Protein AF-A0A5E4A9X9-F1 (afdb_monomer)

Organism: Marmota monax (NCBI:txid9995)

Mean predicted aligned error: 13.68 Å

pLDDT: mean 72.73, std 24.17, range [26.41, 98.56]

Secondary structure (DSSP, 8-state):
-HHHHHHHHHHHHHHHHHTTT-BHHHHHHHH-SPPHHHHHHHHHHHHHHHHHHHHTT------SGGGEEEPTTS-EEE--TTTGGGGGGGGS----TTSHHHHHHHHHHHHTTS-GGG--HHHHTT----THHHHHHHHHHHHHHHHSS-S---SSHHHHHHHHHHPPPP---GGGPPPHHHHHHHHHHT-SSTTTSTTTT-HHHHHTSGGGTT--TTTTTTS--S-----SSTT--TTTS-S-SSSS-S-----------

Nearest PDB structures (foldseek):
  5loh-assembly2_B  TM=9.487E-01  e=2.626E-15  Homo sapiens
  5loh-assembly1_A  TM=9.344E-01  e=1.739E-15  Homo sapiens
  8fp1-assembly1_A  TM=8.405E-01  e=2.369E-15  Homo sapiens
  6bxi-asse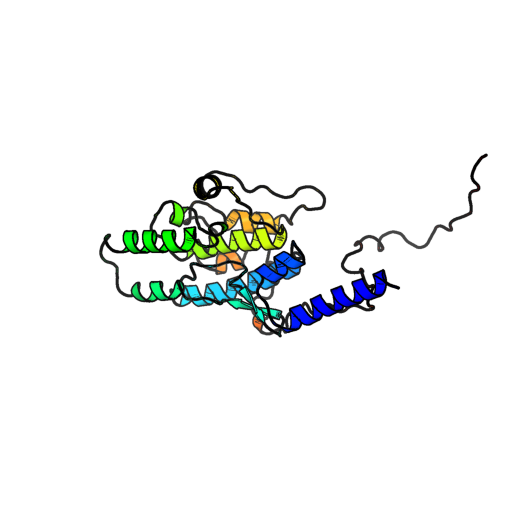mbly2_B  TM=7.592E-01  e=2.538E-14  Homo sapiens
  4b9d-assembly1_A  TM=8.877E-01  e=3.174E-10  Homo sapiens

Radius of gyration: 22.46 Å; Cα contacts (8 Å, |Δi|>4): 273; chains: 1; bounding box: 60×62×66 Å

InterPro domains:
  IPR000719 Protein kinase domain [PF00069] (13-212)
  IPR000719 Protein kinase domain [PS50011] (1-212)
  IPR000719 Protein kinase domain [SM00220] (3-212)
  IPR000961 AGC-kinase, C-terminal [PS51285] (213-261)
  IPR008271 Serine/threonine-protein kinase, active site [PS00108] (58-70)
  IPR011009 Protein kinase-like domain superfamily [SSF56112] (20-248)
  IPR050236 Serine/threonine-protein kinases, AGC [PTHR24356] (20-242)

Structure (mmCIF, N/CA/C/O backbone):
data_AF-A0A5E4A9X9-F1
#
_entry.id   AF-A0A5E4A9X9-F1
#
loop_
_atom_site.group_PDB
_atom_site.id
_atom_site.type_symbol
_atom_site.label_atom_id
_atom_site.label_alt_id
_atom_site.label_comp_id
_atom_site.label_asym_id
_atom_site.label_entity_id
_atom_site.label_seq_id
_atom_site.pdbx_PDB_ins_code
_atom_site.Cartn_x
_atom_site.Cartn_y
_atom_site.Cartn_z
_atom_site.occupancy
_atom_site.B_iso_or_equiv
_atom_site.auth_seq_id
_atom_site.auth_comp_id
_atom_site.auth_asym_id
_atom_site.auth_atom_id
_atom_site.pdbx_PDB_model_num
ATOM 1 N N . MET A 1 1 ? 39.346 10.827 -10.112 1.00 39.44 1 MET A N 1
ATOM 2 C CA . MET A 1 1 ? 40.133 9.767 -9.446 1.00 39.44 1 MET A CA 1
ATOM 3 C C . MET A 1 1 ? 39.700 9.508 -8.005 1.00 39.44 1 MET A C 1
ATOM 5 O O . MET A 1 1 ? 39.444 8.353 -7.722 1.00 39.44 1 MET A O 1
ATOM 9 N N . GLU A 1 2 ? 39.572 10.497 -7.107 1.00 39.72 2 GLU A N 1
ATOM 10 C CA . GLU A 1 2 ? 38.917 10.255 -5.796 1.00 39.72 2 GLU A CA 1
ATOM 11 C C . GLU A 1 2 ? 37.385 10.133 -5.932 1.00 39.72 2 GLU A C 1
ATOM 13 O O . GLU A 1 2 ? 36.829 9.154 -5.449 1.00 39.72 2 GLU A O 1
ATOM 18 N N . GLU A 1 3 ? 36.725 11.004 -6.709 1.00 39.12 3 GLU A N 1
ATOM 19 C CA . GLU A 1 3 ? 35.269 10.917 -6.975 1.00 39.12 3 GLU A CA 1
ATOM 20 C C . GLU A 1 3 ? 34.838 9.635 -7.715 1.00 39.12 3 GLU A C 1
ATOM 22 O O . GLU A 1 3 ? 33.823 9.042 -7.372 1.00 39.12 3 GLU A O 1
ATOM 27 N N . GLU A 1 4 ? 35.617 9.156 -8.692 1.00 33.38 4 GLU A N 1
ATOM 28 C CA . GLU A 1 4 ? 35.314 7.917 -9.445 1.00 33.38 4 GLU A CA 1
ATOM 29 C C . GLU A 1 4 ? 35.436 6.653 -8.579 1.00 33.38 4 GLU A C 1
ATOM 31 O O . GLU A 1 4 ? 34.678 5.701 -8.750 1.00 33.38 4 GLU A O 1
ATOM 36 N N . VAL A 1 5 ? 36.368 6.637 -7.618 1.00 41.62 5 VAL A N 1
ATOM 37 C CA . VAL A 1 5 ? 36.537 5.511 -6.685 1.00 41.62 5 VAL A CA 1
ATOM 38 C C . VAL A 1 5 ? 35.447 5.534 -5.608 1.00 41.62 5 VAL A C 1
ATOM 40 O O . VAL A 1 5 ? 34.983 4.477 -5.182 1.00 41.62 5 VAL A O 1
ATOM 43 N N . GLU A 1 6 ? 34.989 6.720 -5.202 1.00 38.88 6 GLU A N 1
ATOM 44 C CA . GLU A 1 6 ? 33.879 6.895 -4.259 1.00 38.88 6 GLU A CA 1
ATOM 45 C C . GLU A 1 6 ? 32.524 6.514 -4.894 1.00 38.88 6 GLU A C 1
ATOM 47 O O . GLU A 1 6 ? 31.723 5.818 -4.264 1.00 38.88 6 GLU A O 1
ATOM 52 N N . GLN A 1 7 ? 32.324 6.825 -6.183 1.00 36.50 7 GLN A N 1
ATOM 53 C CA . GLN A 1 7 ? 31.162 6.384 -6.968 1.00 36.50 7 GLN A CA 1
ATOM 54 C C . GLN A 1 7 ? 31.171 4.865 -7.228 1.00 36.50 7 GLN A C 1
ATOM 56 O O . GLN A 1 7 ? 30.148 4.209 -7.027 1.00 36.50 7 GLN A O 1
ATOM 61 N N . GLN A 1 8 ? 32.319 4.251 -7.549 1.00 32.81 8 GLN A N 1
ATOM 62 C CA . GLN A 1 8 ? 32.425 2.784 -7.684 1.00 32.81 8 GLN A CA 1
ATOM 63 C C . GLN A 1 8 ? 32.187 2.030 -6.363 1.00 32.81 8 GLN A C 1
ATOM 65 O O . GLN A 1 8 ? 31.650 0.917 -6.368 1.00 32.81 8 GLN A O 1
ATOM 70 N N . LEU A 1 9 ? 32.521 2.629 -5.215 1.00 38.16 9 LEU A N 1
ATOM 71 C CA . LEU A 1 9 ? 32.199 2.072 -3.897 1.00 38.16 9 LEU A CA 1
ATOM 72 C C . LEU A 1 9 ? 30.701 2.196 -3.557 1.00 38.16 9 LEU A C 1
ATOM 74 O O . LEU A 1 9 ? 30.152 1.281 -2.940 1.00 38.16 9 LEU A O 1
ATOM 78 N N . GLN A 1 10 ? 30.019 3.260 -3.998 1.00 40.78 10 GLN A N 1
ATOM 79 C CA . GLN A 1 10 ? 28.564 3.419 -3.847 1.00 40.78 10 GLN A CA 1
ATOM 80 C C . GLN A 1 10 ? 27.770 2.414 -4.699 1.00 40.78 10 GLN A C 1
ATOM 82 O O . GLN A 1 10 ? 26.855 1.767 -4.184 1.00 40.78 10 GLN A O 1
ATOM 87 N N . TRP A 1 11 ? 28.170 2.198 -5.956 1.00 38.56 11 TRP A N 1
ATOM 88 C CA . TRP A 1 11 ? 27.532 1.233 -6.863 1.00 38.56 11 TRP A CA 1
ATOM 89 C C . TRP A 1 11 ? 27.792 -0.230 -6.471 1.00 38.56 11 TRP A C 1
ATOM 91 O O . TRP A 1 11 ? 26.869 -1.049 -6.454 1.00 38.56 11 TRP A O 1
ATOM 101 N N . GLY A 1 12 ? 29.018 -0.561 -6.053 1.00 33.72 12 GLY A N 1
ATOM 102 C CA . GLY A 1 12 ? 29.345 -1.884 -5.511 1.00 33.72 12 GLY A CA 1
ATOM 103 C C . GLY A 1 12 ? 28.623 -2.188 -4.193 1.00 33.72 12 GLY A C 1
ATOM 104 O O . GLY A 1 12 ? 28.248 -3.336 -3.947 1.00 33.72 12 GLY A O 1
ATOM 105 N N . SER A 1 13 ? 28.370 -1.166 -3.368 1.00 45.56 13 SER A N 1
ATOM 106 C CA . SER A 1 13 ? 27.606 -1.298 -2.124 1.00 45.56 13 SER A CA 1
ATOM 107 C C . SER A 1 13 ? 26.124 -1.558 -2.389 1.00 45.56 13 SER A C 1
ATOM 109 O O . SER A 1 13 ? 25.573 -2.464 -1.772 1.00 45.56 13 SER A O 1
ATOM 111 N N . LEU A 1 14 ? 25.498 -0.858 -3.346 1.00 41.62 14 LEU A N 1
ATOM 112 C CA . LEU A 1 14 ? 24.074 -1.006 -3.681 1.00 41.62 14 LEU A CA 1
ATOM 113 C C . LEU A 1 14 ? 23.757 -2.388 -4.290 1.00 41.62 14 LEU A C 1
ATOM 115 O O . LEU A 1 14 ? 22.808 -3.057 -3.879 1.00 41.62 14 LEU A O 1
ATOM 119 N N . VAL A 1 15 ? 24.609 -2.880 -5.197 1.00 41.72 15 VAL A N 1
ATOM 120 C CA . VAL A 1 15 ? 24.468 -4.208 -5.831 1.00 41.72 15 VAL A CA 1
ATOM 121 C C . VAL A 1 15 ? 24.806 -5.354 -4.855 1.00 41.72 15 VAL A C 1
ATOM 123 O O . VAL A 1 15 ? 24.166 -6.413 -4.873 1.00 41.72 15 VAL A O 1
ATOM 126 N N . ALA A 1 16 ? 25.752 -5.144 -3.931 1.00 39.41 16 ALA A N 1
ATOM 127 C CA . ALA A 1 16 ? 26.012 -6.071 -2.825 1.00 39.41 16 ALA A CA 1
ATOM 128 C C . ALA A 1 16 ? 24.908 -6.046 -1.745 1.00 39.41 16 ALA A C 1
ATOM 130 O O . ALA A 1 16 ? 24.676 -7.071 -1.096 1.00 39.41 16 ALA A O 1
ATOM 131 N N . TRP A 1 17 ? 24.202 -4.920 -1.580 1.00 44.53 17 TRP A N 1
ATOM 132 C CA . TRP A 1 17 ? 23.046 -4.762 -0.688 1.00 44.53 17 TRP A CA 1
ATOM 133 C C . TRP A 1 17 ? 21.832 -5.550 -1.183 1.00 44.53 17 TRP A C 1
ATOM 135 O O . TRP A 1 17 ? 21.239 -6.323 -0.429 1.00 44.53 17 TRP A O 1
ATOM 145 N N . ILE A 1 18 ? 21.527 -5.443 -2.479 1.00 46.50 18 ILE A N 1
ATOM 146 C CA . ILE A 1 18 ? 20.455 -6.207 -3.137 1.00 46.50 18 ILE A CA 1
ATOM 147 C C . ILE A 1 18 ? 20.713 -7.722 -3.022 1.00 46.50 18 ILE A C 1
ATOM 149 O O . ILE A 1 18 ? 19.789 -8.509 -2.822 1.00 46.50 18 ILE A O 1
ATOM 153 N N . SER A 1 19 ? 21.982 -8.145 -3.024 1.00 37.59 19 SER A N 1
ATOM 154 C CA . SER A 1 19 ? 22.368 -9.560 -2.905 1.00 37.59 19 SER A CA 1
ATOM 155 C C . SER A 1 19 ? 22.166 -10.180 -1.509 1.00 37.59 19 SER A C 1
ATOM 157 O O . SER A 1 19 ? 22.380 -11.384 -1.349 1.00 37.59 19 SER A O 1
ATOM 159 N N . ARG A 1 20 ? 21.744 -9.411 -0.490 1.00 49.19 20 ARG A N 1
ATOM 160 C CA . ARG A 1 20 ? 21.449 -9.914 0.870 1.00 49.19 20 ARG A CA 1
ATOM 161 C C . ARG A 1 20 ? 19.986 -9.769 1.307 1.00 49.19 20 ARG A C 1
ATOM 163 O O . ARG A 1 20 ? 19.701 -9.978 2.480 1.00 49.19 20 ARG A O 1
ATOM 170 N N . GLY A 1 21 ? 19.072 -9.488 0.376 1.00 55.53 21 GLY A N 1
ATOM 171 C CA . GLY A 1 21 ? 17.629 -9.652 0.573 1.00 55.53 21 GLY A CA 1
ATOM 172 C C . GLY A 1 21 ? 17.010 -8.860 1.731 1.00 55.53 21 GLY A C 1
ATOM 173 O O . GLY A 1 21 ? 16.226 -9.412 2.502 1.00 55.53 21 GLY A O 1
ATOM 174 N N . GLY A 1 22 ? 17.420 -7.598 1.888 1.00 76.12 22 GLY A N 1
ATOM 175 C CA . GLY A 1 22 ? 16.879 -6.691 2.905 1.00 76.12 22 GLY A CA 1
ATOM 176 C C . GLY A 1 22 ? 15.367 -6.452 2.786 1.00 76.12 22 GLY A C 1
ATOM 177 O O . GLY A 1 22 ? 14.697 -6.952 1.881 1.00 76.12 22 GLY A O 1
ATOM 178 N N . ASP A 1 23 ? 14.820 -5.688 3.723 1.00 84.25 23 ASP A N 1
ATOM 179 C CA . ASP A 1 23 ? 13.423 -5.247 3.707 1.00 84.25 23 ASP A CA 1
ATOM 180 C C . ASP A 1 23 ? 13.196 -4.028 2.795 1.00 84.25 23 ASP A C 1
ATOM 182 O O . ASP A 1 23 ? 14.119 -3.278 2.457 1.00 84.25 23 ASP A O 1
ATOM 186 N N . CYS A 1 24 ? 11.939 -3.822 2.398 1.00 88.69 24 CYS A N 1
ATOM 187 C CA . CYS A 1 24 ? 11.549 -2.673 1.586 1.00 88.69 24 CYS A CA 1
ATOM 188 C C . CYS A 1 24 ? 11.764 -1.344 2.325 1.00 88.69 24 CYS A C 1
ATOM 190 O O . CYS A 1 24 ? 12.055 -0.349 1.667 1.00 88.69 24 CYS A O 1
ATOM 192 N N . ALA A 1 25 ? 11.692 -1.305 3.663 1.00 87.75 25 ALA A N 1
ATOM 193 C CA . ALA A 1 25 ? 11.957 -0.075 4.419 1.00 87.75 25 ALA A CA 1
ATOM 194 C C . ALA A 1 25 ? 13.391 0.409 4.205 1.00 87.75 25 ALA A C 1
ATOM 196 O O . ALA A 1 25 ? 13.643 1.602 4.039 1.00 87.75 25 ALA A O 1
ATOM 197 N N . THR A 1 26 ? 14.352 -0.510 4.185 1.00 84.69 26 THR A N 1
ATOM 198 C CA . TH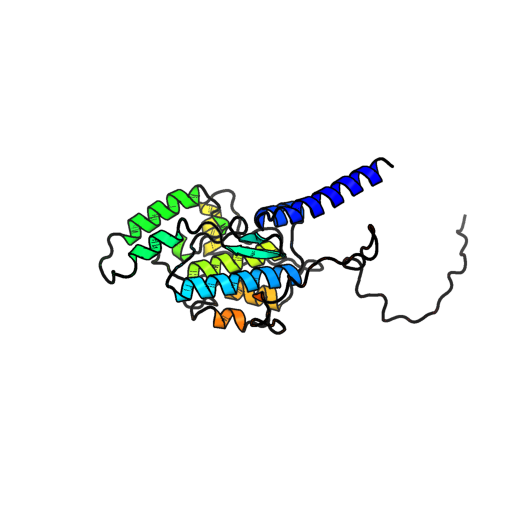R A 1 26 ? 15.744 -0.142 3.973 1.00 84.69 26 THR A CA 1
ATOM 199 C C . THR A 1 26 ? 16.033 0.181 2.515 1.00 84.69 26 THR A C 1
ATOM 201 O O . THR A 1 26 ? 16.863 1.046 2.243 1.00 84.69 26 THR A O 1
ATOM 204 N N . LEU A 1 27 ? 15.318 -0.442 1.572 1.00 84.25 27 LEU A N 1
ATOM 205 C CA . LEU A 1 27 ? 15.348 -0.011 0.177 1.00 84.25 27 LEU A CA 1
ATOM 206 C C . LEU A 1 27 ? 14.903 1.457 0.063 1.00 84.25 27 LEU A C 1
ATOM 208 O O . LEU A 1 27 ? 15.683 2.277 -0.415 1.00 84.25 27 LEU A O 1
ATOM 212 N N . LEU A 1 28 ? 13.725 1.806 0.591 1.00 83.94 28 LEU A N 1
ATOM 213 C CA . LEU A 1 28 ? 13.195 3.177 0.577 1.00 83.94 28 LEU A CA 1
ATOM 214 C C . LEU A 1 28 ? 14.143 4.182 1.238 1.00 83.94 28 LEU A C 1
ATOM 216 O O . LEU A 1 28 ? 14.406 5.241 0.682 1.00 83.94 28 LEU A O 1
ATOM 220 N N . LYS A 1 29 ? 14.735 3.842 2.390 1.00 83.50 29 LYS A N 1
ATOM 221 C CA . LYS A 1 29 ? 15.707 4.720 3.071 1.00 83.50 29 LYS A CA 1
ATOM 222 C C . LYS A 1 29 ? 16.935 5.042 2.217 1.00 83.50 29 LYS A C 1
ATOM 224 O O . LYS A 1 29 ? 17.527 6.102 2.396 1.00 83.50 29 LYS A O 1
ATOM 229 N N . ASN A 1 30 ? 17.340 4.127 1.338 1.00 77.12 30 ASN A N 1
ATOM 230 C CA . ASN A 1 30 ? 18.547 4.280 0.531 1.00 77.12 30 ASN A CA 1
ATOM 231 C C . ASN A 1 30 ? 18.296 5.000 -0.798 1.00 77.12 30 ASN A C 1
ATOM 233 O O . ASN A 1 30 ? 19.165 5.753 -1.230 1.00 77.12 30 ASN A O 1
ATOM 237 N N . ILE A 1 31 ? 17.158 4.752 -1.456 1.00 80.19 31 ILE A N 1
ATOM 238 C CA . ILE A 1 31 ? 16.878 5.299 -2.798 1.00 80.19 31 ILE A CA 1
ATOM 239 C C . ILE A 1 31 ? 15.745 6.333 -2.830 1.00 80.19 31 ILE A C 1
ATOM 241 O O . ILE A 1 31 ? 15.574 7.002 -3.843 1.00 80.19 31 ILE A O 1
ATOM 245 N N . GLY A 1 32 ? 15.001 6.499 -1.737 1.00 86.19 32 GLY A N 1
ATOM 246 C CA . GLY A 1 32 ? 13.799 7.327 -1.689 1.00 86.19 32 GLY A CA 1
ATOM 247 C C . GLY A 1 32 ? 12.609 6.623 -2.340 1.00 86.19 32 GLY A C 1
ATOM 248 O O . GLY A 1 32 ? 12.355 5.447 -2.077 1.00 86.19 32 GLY A O 1
ATOM 249 N N . ALA A 1 33 ? 11.879 7.351 -3.184 1.00 87.88 33 ALA A N 1
ATOM 250 C CA . ALA A 1 33 ? 10.747 6.818 -3.932 1.00 87.88 33 ALA A CA 1
ATOM 251 C C . ALA A 1 33 ? 11.177 5.728 -4.931 1.00 87.88 33 ALA A C 1
ATOM 253 O O . ALA A 1 33 ? 12.203 5.823 -5.607 1.00 87.88 33 ALA A O 1
ATOM 254 N N . LEU A 1 34 ? 10.360 4.686 -5.043 1.00 87.44 34 LEU A N 1
ATOM 255 C CA . LEU A 1 34 ? 10.518 3.609 -6.008 1.00 87.44 34 LEU A CA 1
ATOM 256 C C . LEU A 1 34 ? 9.943 4.018 -7.372 1.00 87.44 34 LEU A C 1
ATOM 258 O O . LEU A 1 34 ? 8.888 4.654 -7.441 1.00 87.44 34 LEU A O 1
ATOM 262 N N . PRO A 1 35 ? 10.547 3.549 -8.476 1.00 89.62 35 PRO A N 1
ATOM 263 C CA . PRO A 1 35 ? 9.920 3.626 -9.787 1.00 89.62 35 PRO A CA 1
ATOM 264 C C . PRO A 1 35 ? 8.544 2.950 -9.789 1.00 89.62 35 PRO A C 1
ATOM 266 O O . PRO A 1 35 ? 8.372 1.875 -9.206 1.00 89.62 35 PRO A O 1
ATOM 269 N N . VAL A 1 36 ? 7.582 3.536 -10.508 1.00 90.56 36 VAL A N 1
ATOM 270 C CA . VAL A 1 36 ? 6.180 3.076 -10.544 1.00 90.56 36 VAL A CA 1
ATOM 271 C C . VAL A 1 36 ? 6.061 1.590 -10.882 1.00 90.56 36 VAL A C 1
ATOM 273 O O . VAL A 1 36 ? 5.281 0.884 -10.250 1.00 90.56 36 VAL A O 1
ATOM 276 N N . GLU A 1 37 ? 6.842 1.096 -11.846 1.00 88.38 37 GLU A N 1
ATOM 277 C CA . GLU A 1 37 ? 6.816 -0.319 -12.234 1.00 88.38 37 GLU A CA 1
ATOM 278 C C . GLU A 1 37 ? 7.277 -1.233 -11.092 1.00 88.38 37 GLU A C 1
ATOM 280 O O . GLU A 1 37 ? 6.625 -2.224 -10.773 1.00 88.38 37 GLU A O 1
ATOM 285 N N . MET A 1 38 ? 8.363 -0.864 -10.409 1.00 87.06 38 MET A N 1
ATOM 286 C CA . MET A 1 38 ? 8.870 -1.621 -9.264 1.00 87.06 38 MET A CA 1
ATOM 287 C C . MET A 1 38 ? 7.853 -1.624 -8.118 1.00 87.06 38 MET A C 1
ATOM 289 O O . MET A 1 38 ? 7.542 -2.684 -7.572 1.00 87.06 38 MET A O 1
ATOM 293 N N . ALA A 1 39 ? 7.290 -0.454 -7.797 1.00 94.56 39 ALA A N 1
ATOM 294 C CA . ALA A 1 39 ? 6.238 -0.323 -6.796 1.00 94.56 39 ALA A CA 1
ATOM 295 C C . ALA A 1 39 ? 5.014 -1.177 -7.158 1.00 94.56 39 ALA A C 1
ATOM 297 O O . ALA A 1 39 ? 4.493 -1.887 -6.298 1.00 94.56 39 ALA A O 1
ATOM 298 N N . ARG A 1 40 ? 4.591 -1.178 -8.431 1.00 95.38 40 ARG A N 1
ATOM 299 C CA . ARG A 1 40 ? 3.477 -1.996 -8.929 1.00 95.38 40 ARG A CA 1
ATOM 300 C C . ARG A 1 40 ? 3.732 -3.483 -8.718 1.00 95.38 40 ARG A C 1
ATOM 302 O O . ARG A 1 40 ? 2.846 -4.168 -8.209 1.00 95.38 40 ARG A O 1
ATOM 309 N N . MET A 1 41 ? 4.921 -3.972 -9.063 1.00 92.06 41 MET A N 1
ATOM 310 C CA . MET A 1 41 ? 5.276 -5.387 -8.932 1.00 92.06 41 MET A CA 1
ATOM 311 C C . MET A 1 41 ? 5.343 -5.828 -7.468 1.00 92.06 41 MET A C 1
ATOM 313 O O . MET A 1 41 ? 4.688 -6.800 -7.090 1.00 92.06 41 MET A O 1
ATOM 317 N N . TYR A 1 42 ? 6.052 -5.083 -6.614 1.00 94.06 42 TYR A N 1
ATOM 318 C CA . TYR A 1 42 ? 6.137 -5.394 -5.182 1.00 94.06 42 TYR A CA 1
ATOM 319 C C . TYR A 1 42 ? 4.774 -5.329 -4.498 1.00 94.06 42 TYR A C 1
ATOM 321 O O . TYR A 1 42 ? 4.417 -6.210 -3.708 1.00 94.06 42 TYR A O 1
ATOM 329 N N . PHE A 1 43 ? 3.972 -4.320 -4.836 1.00 97.25 43 PHE A N 1
ATOM 330 C CA . PHE A 1 43 ? 2.620 -4.203 -4.321 1.00 97.25 43 PHE A CA 1
ATOM 331 C C . PHE A 1 43 ? 1.747 -5.376 -4.779 1.00 97.25 43 PHE A C 1
ATOM 333 O O . PHE A 1 43 ? 1.057 -5.978 -3.958 1.00 97.25 43 PHE A O 1
ATOM 340 N N . ALA A 1 44 ? 1.800 -5.758 -6.056 1.00 96.94 44 ALA A N 1
ATOM 341 C CA . ALA A 1 44 ? 1.018 -6.869 -6.588 1.00 96.94 44 ALA A CA 1
ATOM 342 C C . ALA A 1 44 ? 1.389 -8.220 -5.954 1.00 96.94 44 ALA A C 1
ATOM 344 O O . ALA A 1 44 ? 0.509 -9.004 -5.594 1.00 96.94 44 ALA A O 1
ATOM 345 N N . GLU A 1 45 ? 2.676 -8.494 -5.744 1.00 94.88 45 GLU A N 1
ATOM 346 C CA . GLU A 1 45 ? 3.102 -9.697 -5.022 1.00 94.88 45 GLU A CA 1
ATOM 347 C C . GLU A 1 45 ? 2.584 -9.701 -3.578 1.00 94.88 45 GLU A C 1
ATOM 349 O O . GLU A 1 45 ? 2.110 -10.727 -3.079 1.00 94.88 45 GLU A O 1
ATOM 354 N N . THR A 1 46 ? 2.580 -8.533 -2.934 1.00 95.88 46 THR A N 1
ATOM 355 C CA . THR A 1 46 ? 2.017 -8.362 -1.591 1.00 95.88 46 THR A CA 1
ATOM 356 C C . THR A 1 46 ? 0.497 -8.579 -1.580 1.00 95.88 46 THR A C 1
ATOM 358 O O . THR A 1 46 ? -0.017 -9.244 -0.680 1.00 95.88 46 THR A O 1
ATOM 361 N N . VAL A 1 47 ? -0.231 -8.127 -2.611 1.00 97.19 47 VAL A N 1
ATOM 362 C CA . VAL A 1 47 ? -1.669 -8.411 -2.796 1.00 97.19 47 VAL A CA 1
ATOM 363 C C . VAL A 1 47 ? -1.927 -9.918 -2.869 1.00 97.19 47 VAL A C 1
ATOM 365 O O . VAL A 1 47 ? -2.852 -10.399 -2.215 1.00 97.19 47 VAL A O 1
ATOM 368 N N . LEU A 1 48 ? -1.112 -10.683 -3.607 1.00 94.94 48 LEU A N 1
ATOM 369 C CA . LEU A 1 48 ? -1.245 -12.146 -3.671 1.00 94.94 48 LEU A CA 1
ATOM 370 C C . LEU A 1 48 ? -0.972 -12.813 -2.317 1.00 94.94 48 LEU A C 1
ATOM 372 O O . LEU A 1 48 ? -1.681 -13.745 -1.924 1.00 94.94 48 LEU A O 1
ATOM 376 N N . ALA A 1 49 ? 0.040 -12.339 -1.590 1.00 92.25 49 ALA A N 1
ATOM 377 C CA . ALA A 1 49 ? 0.345 -12.844 -0.257 1.00 92.25 49 ALA A CA 1
ATOM 378 C C . ALA A 1 49 ? -0.810 -12.574 0.725 1.00 92.25 49 ALA A C 1
ATOM 380 O O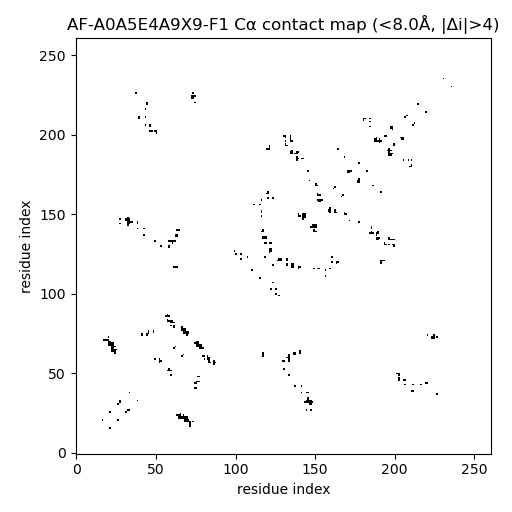 . ALA A 1 49 ? -1.199 -13.468 1.481 1.00 92.25 49 ALA A O 1
ATOM 381 N N . LEU A 1 50 ? -1.416 -11.384 0.675 1.00 93.69 50 LEU A N 1
ATOM 382 C CA . LEU A 1 50 ? -2.578 -11.042 1.497 1.00 93.69 50 LEU A CA 1
ATOM 383 C C . LEU A 1 50 ? -3.833 -11.810 1.107 1.00 93.69 50 LEU A C 1
ATOM 385 O O . LEU A 1 50 ? -4.526 -12.313 1.989 1.00 93.69 50 LEU A O 1
ATOM 389 N N . GLU A 1 51 ? -4.098 -11.970 -0.191 1.00 94.19 51 GLU A N 1
ATOM 390 C CA . GLU A 1 51 ? -5.184 -12.814 -0.696 1.00 94.19 51 GLU A CA 1
ATOM 391 C C . GLU A 1 51 ? -5.086 -14.223 -0.102 1.00 94.19 51 GLU A C 1
ATOM 393 O O . GLU A 1 51 ? -6.071 -14.756 0.418 1.00 94.19 51 GLU A O 1
ATOM 398 N N . TYR A 1 52 ? -3.882 -14.804 -0.108 1.00 90.44 52 TYR A N 1
ATOM 399 C CA . TYR A 1 52 ? -3.630 -16.099 0.508 1.00 90.44 52 TYR A CA 1
ATOM 400 C C . TYR A 1 52 ? -3.969 -16.086 2.004 1.00 90.44 52 TYR A C 1
ATOM 402 O O . TYR A 1 52 ? -4.794 -16.887 2.438 1.00 90.44 52 TYR A O 1
ATOM 410 N N . LEU A 1 53 ? -3.405 -15.167 2.795 1.00 88.00 53 LEU A N 1
ATOM 411 C CA . LEU A 1 53 ? -3.662 -15.098 4.242 1.00 88.00 53 LEU A CA 1
ATOM 412 C C . LEU A 1 53 ? -5.151 -14.925 4.562 1.00 88.00 53 LEU A C 1
ATOM 414 O O . LEU A 1 53 ? -5.714 -15.665 5.377 1.00 88.00 53 LEU A O 1
ATOM 418 N N . HIS A 1 54 ? -5.810 -13.993 3.878 1.00 88.88 54 HIS A N 1
ATOM 419 C CA . HIS A 1 54 ? -7.215 -13.672 4.095 1.00 88.88 54 HIS A CA 1
ATOM 420 C C . HIS A 1 54 ? -8.125 -14.853 3.748 1.00 88.88 54 HIS A C 1
ATOM 422 O O . HIS A 1 54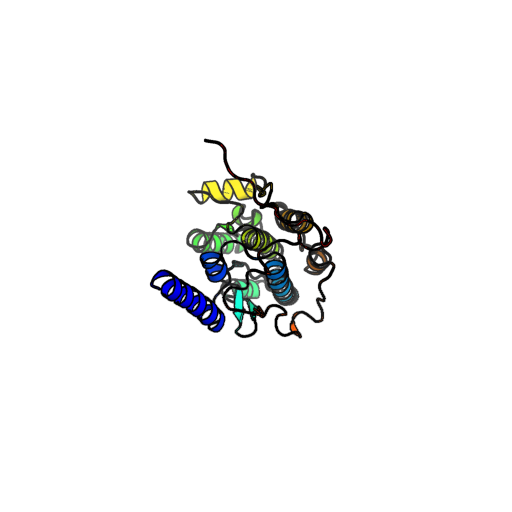 ? -9.129 -15.062 4.437 1.00 88.88 54 HIS A O 1
ATOM 428 N N . ASN A 1 55 ? -7.783 -15.660 2.740 1.00 87.19 55 ASN A N 1
ATOM 429 C CA . ASN A 1 55 ? -8.526 -16.876 2.393 1.00 87.19 55 ASN A CA 1
ATOM 430 C C . ASN A 1 55 ? -8.469 -17.948 3.494 1.00 87.19 55 ASN A C 1
ATOM 432 O O . ASN A 1 55 ? -9.427 -18.701 3.657 1.00 87.19 55 ASN A O 1
ATOM 436 N N . TYR A 1 56 ? -7.411 -17.965 4.310 1.00 85.94 56 TYR A N 1
ATOM 437 C CA . TYR A 1 56 ? -7.315 -18.803 5.514 1.00 85.94 56 TYR A CA 1
ATOM 438 C C . TYR A 1 56 ? -7.878 -18.130 6.778 1.00 85.94 56 TYR A C 1
ATOM 440 O O . TYR A 1 56 ? -7.746 -18.668 7.876 1.00 85.94 56 TYR A O 1
ATOM 448 N N . GLY A 1 57 ? -8.512 -16.960 6.647 1.00 80.31 57 GLY A N 1
ATOM 449 C CA . GLY A 1 57 ? -9.058 -16.204 7.779 1.00 80.31 57 GLY A CA 1
ATOM 450 C C . GLY A 1 57 ? -7.997 -15.504 8.631 1.00 80.31 57 GLY A C 1
ATOM 451 O O . GLY A 1 57 ? -8.301 -15.064 9.737 1.00 80.31 57 GLY A O 1
ATOM 452 N N . ILE A 1 58 ? -6.765 -15.392 8.131 1.00 82.38 58 ILE A N 1
ATOM 453 C CA . ILE A 1 58 ? -5.657 -14.728 8.816 1.00 82.38 58 ILE A CA 1
ATOM 454 C C . ILE A 1 58 ? -5.639 -13.257 8.393 1.00 82.38 58 ILE A C 1
ATOM 456 O O . ILE A 1 58 ? -5.726 -12.956 7.207 1.00 82.38 58 ILE A O 1
ATOM 460 N N . VAL A 1 59 ? -5.523 -12.350 9.363 1.00 85.75 59 VAL A N 1
ATOM 461 C CA . VAL A 1 59 ? -5.299 -10.909 9.147 1.00 85.75 59 VAL A CA 1
ATOM 462 C C . VAL A 1 59 ? -3.867 -10.609 9.579 1.00 85.75 59 VAL A C 1
A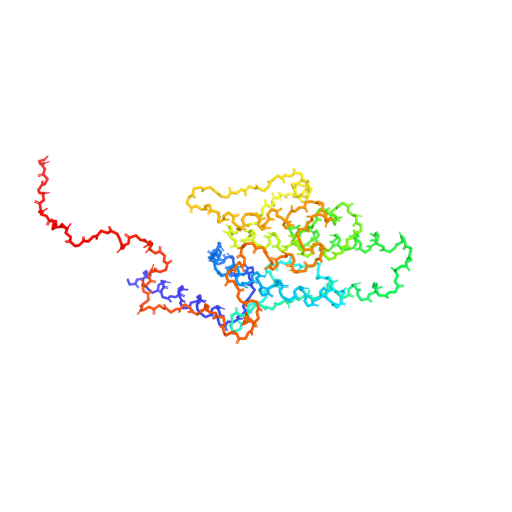TOM 464 O O . VAL A 1 59 ? -3.469 -11.065 10.654 1.00 85.75 59 VAL A O 1
ATOM 467 N N . HIS A 1 60 ? -3.095 -9.890 8.765 1.00 87.75 60 HIS A N 1
ATOM 468 C CA . HIS A 1 60 ? -1.681 -9.634 9.033 1.00 87.75 60 HIS A CA 1
ATOM 469 C C . HIS A 1 60 ? -1.499 -8.695 10.232 1.00 87.75 60 HIS A C 1
ATOM 471 O O . HIS A 1 60 ? -0.823 -9.070 11.193 1.00 87.75 60 HIS A O 1
ATOM 477 N N . ARG A 1 61 ? -2.185 -7.542 10.210 1.00 87.31 61 ARG A N 1
ATOM 478 C CA . ARG A 1 61 ? -2.264 -6.493 11.250 1.00 87.31 61 ARG A CA 1
ATOM 479 C C . ARG A 1 61 ? -1.017 -5.635 11.466 1.00 87.31 61 ARG A C 1
ATOM 481 O O . ARG A 1 61 ? -1.143 -4.602 12.104 1.00 87.31 61 ARG A O 1
ATOM 488 N N . ASP A 1 62 ? 0.144 -6.032 10.957 1.00 86.56 62 ASP A N 1
ATOM 489 C CA . ASP A 1 62 ? 1.383 -5.237 11.046 1.00 86.56 62 ASP A CA 1
ATOM 490 C C . ASP A 1 62 ? 2.048 -5.079 9.676 1.00 86.56 62 ASP A C 1
ATOM 492 O O . ASP A 1 62 ? 3.202 -5.442 9.477 1.00 86.56 62 ASP A O 1
ATOM 496 N N . LEU A 1 63 ? 1.282 -4.678 8.661 1.00 91.75 63 LEU A N 1
ATOM 497 C CA . LEU A 1 63 ? 1.873 -4.423 7.348 1.00 91.75 63 LEU A CA 1
ATOM 498 C C . LEU A 1 63 ? 2.606 -3.087 7.360 1.00 91.75 63 LEU A C 1
ATOM 500 O O . LEU A 1 63 ? 2.020 -2.057 7.673 1.00 91.75 63 LEU A O 1
ATOM 504 N N . LYS A 1 64 ? 3.878 -3.145 6.982 1.00 92.69 64 LYS A N 1
ATOM 505 C CA . LYS A 1 64 ? 4.788 -2.018 6.779 1.00 92.69 64 LYS A CA 1
ATOM 506 C C . LYS A 1 64 ? 5.967 -2.488 5.922 1.00 92.69 64 LYS A C 1
ATOM 508 O O . LYS A 1 64 ? 6.198 -3.703 5.866 1.00 92.69 64 LYS A O 1
ATOM 513 N N . PRO A 1 65 ? 6.737 -1.591 5.290 1.00 92.81 65 PRO A N 1
ATOM 514 C CA . PRO A 1 65 ? 7.858 -1.977 4.443 1.00 92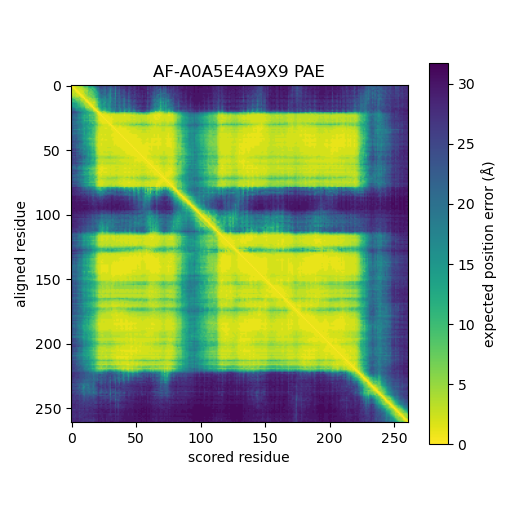.81 65 PRO A CA 1
ATOM 515 C C . PRO A 1 65 ? 8.928 -2.804 5.169 1.00 92.81 65 PRO A C 1
ATOM 517 O O . PRO A 1 65 ? 9.555 -3.647 4.531 1.00 92.81 65 PRO A O 1
ATOM 520 N N . ASP A 1 66 ? 9.102 -2.646 6.488 1.00 90.56 66 ASP A N 1
ATOM 521 C CA . ASP A 1 66 ? 10.023 -3.467 7.295 1.00 90.56 66 ASP A CA 1
ATOM 522 C C . ASP A 1 66 ? 9.634 -4.957 7.280 1.00 90.56 66 ASP A C 1
ATOM 524 O O . ASP A 1 66 ? 10.485 -5.840 7.379 1.00 90.56 66 ASP A O 1
ATOM 528 N N . ASN A 1 67 ? 8.337 -5.242 7.114 1.00 90.31 67 ASN A N 1
ATOM 529 C CA . ASN A 1 67 ? 7.786 -6.594 7.077 1.00 90.31 67 ASN A CA 1
ATOM 530 C C . ASN A 1 67 ? 7.642 -7.150 5.643 1.00 90.31 67 ASN A C 1
ATOM 532 O O . ASN A 1 67 ? 7.097 -8.243 5.454 1.00 90.31 67 ASN A O 1
ATOM 536 N N . LEU A 1 68 ? 8.161 -6.437 4.635 1.00 91.81 68 LEU A N 1
ATOM 537 C CA . LEU A 1 68 ? 8.222 -6.862 3.235 1.00 91.81 68 LEU A CA 1
ATOM 538 C C . LEU A 1 68 ? 9.670 -7.196 2.855 1.00 91.81 68 LEU A C 1
ATOM 540 O O . LEU A 1 68 ? 10.437 -6.328 2.440 1.00 91.81 68 LEU A O 1
ATOM 544 N N . LEU A 1 69 ? 10.055 -8.466 2.994 1.00 87.69 69 LEU A N 1
ATOM 545 C CA . LEU A 1 69 ? 11.405 -8.921 2.658 1.00 87.69 69 LEU A CA 1
ATOM 546 C C . LEU A 1 69 ? 11.560 -9.139 1.159 1.00 87.69 69 LEU A C 1
ATOM 548 O O . LEU A 1 69 ? 10.749 -9.832 0.543 1.00 87.69 69 LEU A O 1
ATOM 552 N N . ILE A 1 70 ? 12.658 -8.644 0.600 1.00 84.50 70 ILE A N 1
ATOM 553 C CA . ILE A 1 70 ? 13.032 -8.887 -0.789 1.00 84.50 70 ILE A CA 1
ATOM 554 C C . ILE A 1 70 ? 13.902 -10.143 -0.821 1.00 84.50 70 ILE A C 1
ATOM 556 O O . ILE A 1 70 ? 14.934 -10.245 -0.170 1.00 84.50 70 ILE A O 1
ATOM 560 N N . THR A 1 71 ? 13.490 -11.163 -1.559 1.00 80.69 71 THR A N 1
ATOM 561 C CA . THR A 1 71 ? 14.270 -12.398 -1.694 1.00 80.69 71 THR A CA 1
ATOM 562 C C . THR A 1 71 ? 15.466 -12.203 -2.622 1.00 80.69 71 THR A C 1
ATOM 564 O O . THR A 1 71 ? 15.499 -11.287 -3.436 1.00 80.69 71 THR A O 1
ATOM 567 N N . SER A 1 72 ? 16.421 -13.138 -2.605 1.00 71.75 72 SER A N 1
ATOM 568 C CA . SER A 1 72 ? 17.537 -13.158 -3.568 1.00 71.75 72 SER A CA 1
ATOM 569 C C . SER A 1 72 ? 17.107 -13.292 -5.037 1.00 71.75 72 SER A C 1
ATOM 571 O O . SER A 1 72 ? 17.929 -13.135 -5.935 1.00 71.75 72 SER A O 1
ATOM 573 N N . MET A 1 73 ? 15.835 -13.612 -5.289 1.00 68.94 73 MET A N 1
ATOM 574 C CA . MET A 1 73 ? 15.234 -13.660 -6.623 1.00 68.94 73 MET A CA 1
ATOM 575 C C . MET A 1 73 ? 14.476 -12.374 -6.989 1.00 68.94 73 MET A C 1
ATOM 577 O O . MET A 1 73 ? 13.919 -12.317 -8.079 1.00 68.94 73 MET A O 1
ATOM 581 N N . GLY A 1 74 ? 14.438 -11.374 -6.101 1.00 76.06 74 GLY A N 1
ATOM 582 C CA . GLY A 1 74 ? 13.723 -10.110 -6.299 1.00 76.06 74 GLY A CA 1
ATOM 583 C C . GLY A 1 74 ? 12.245 -10.129 -5.896 1.00 76.06 74 GLY A C 1
ATOM 584 O O . GLY A 1 74 ? 11.590 -9.105 -6.010 1.00 76.06 74 GLY A O 1
ATOM 585 N N . HIS A 1 75 ? 11.716 -11.256 -5.407 1.00 84.38 75 HIS A N 1
ATOM 586 C CA . HIS A 1 75 ? 10.314 -11.365 -4.977 1.00 84.38 75 HIS A CA 1
ATOM 587 C C . HIS A 1 75 ? 10.103 -10.934 -3.528 1.00 84.38 75 HIS A C 1
ATOM 589 O O . HIS A 1 75 ? 10.973 -11.178 -2.689 1.00 84.38 75 HIS A O 1
ATOM 595 N N . ILE A 1 76 ? 8.916 -10.431 -3.220 1.00 88.50 76 ILE A N 1
ATOM 596 C CA . ILE A 1 76 ? 8.440 -10.072 -1.892 1.00 88.50 76 ILE A CA 1
ATOM 597 C C . ILE A 1 76 ? 8.016 -11.307 -1.098 1.00 88.50 76 ILE A C 1
ATOM 599 O O . ILE A 1 76 ? 7.340 -12.221 -1.579 1.00 88.50 76 ILE A O 1
ATOM 603 N N . LYS A 1 77 ? 8.386 -11.314 0.181 1.00 84.38 77 LYS A N 1
ATOM 604 C CA . LYS A 1 77 ? 7.855 -12.217 1.197 1.00 84.38 77 LYS A CA 1
ATOM 605 C C . LYS A 1 77 ? 7.415 -11.429 2.418 1.00 84.38 77 LYS A C 1
ATOM 607 O O . LYS A 1 77 ? 8.198 -10.676 2.989 1.00 84.38 77 LYS A O 1
ATOM 612 N N . LEU A 1 78 ? 6.187 -11.691 2.856 1.00 87.25 78 LEU A N 1
ATOM 613 C CA . LEU A 1 78 ? 5.702 -11.221 4.148 1.00 87.25 78 LEU A CA 1
ATOM 614 C C . LEU A 1 78 ? 6.472 -11.909 5.277 1.00 87.25 78 LEU A C 1
ATOM 616 O O . LEU A 1 78 ? 6.629 -13.137 5.279 1.00 87.25 78 LEU A O 1
ATOM 620 N N . THR A 1 79 ? 6.931 -11.115 6.235 1.00 82.50 79 THR A N 1
ATOM 621 C CA . THR A 1 79 ? 7.517 -11.579 7.493 1.00 82.50 79 THR A CA 1
ATOM 622 C C . THR A 1 79 ? 6.719 -11.044 8.684 1.00 82.50 79 THR A C 1
ATOM 624 O O . THR A 1 79 ? 5.802 -10.252 8.526 1.00 82.50 79 THR A O 1
ATOM 627 N N . ASP A 1 80 ? 7.070 -11.521 9.875 1.00 70.38 80 ASP A N 1
ATOM 628 C CA . ASP A 1 80 ? 6.493 -11.123 11.161 1.00 70.38 80 ASP A CA 1
ATOM 629 C C . ASP A 1 80 ? 4.970 -11.311 11.299 1.00 70.38 80 ASP A C 1
ATOM 631 O O . ASP A 1 80 ? 4.180 -10.400 11.536 1.00 70.38 80 ASP A O 1
ATOM 635 N N . PHE A 1 81 ? 4.554 -12.579 11.278 1.00 63.16 81 PHE A N 1
ATOM 636 C CA . PHE A 1 81 ? 3.188 -12.980 11.630 1.00 63.16 81 PHE A CA 1
ATOM 637 C C . PHE A 1 81 ? 2.900 -12.944 13.146 1.00 63.16 81 PHE A C 1
ATOM 639 O O . PHE A 1 81 ? 1.953 -13.592 13.616 1.00 63.16 81 PHE A O 1
ATOM 646 N N . GLY A 1 82 ? 3.728 -12.253 13.943 1.00 50.41 82 GLY A N 1
ATOM 647 C CA . GLY A 1 82 ? 3.636 -12.213 15.404 1.00 50.41 82 GLY A CA 1
ATOM 648 C C . GLY A 1 82 ? 2.268 -11.745 15.909 1.00 50.41 82 GLY A C 1
ATOM 649 O O . GLY A 1 82 ? 1.764 -12.267 16.906 1.00 50.41 82 GLY A O 1
ATOM 650 N N . LEU A 1 83 ? 1.612 -10.846 15.165 1.00 52.38 83 LEU A N 1
ATOM 651 C CA . LEU A 1 83 ? 0.257 -10.357 15.452 1.00 52.38 83 LEU A CA 1
ATOM 652 C C . LEU A 1 83 ? -0.844 -11.137 14.717 1.00 52.38 83 LEU A C 1
ATOM 654 O O . LEU A 1 83 ? -1.988 -11.176 15.178 1.00 52.38 83 LEU A O 1
ATOM 658 N N . SER A 1 84 ? -0.509 -11.832 13.629 1.00 52.44 84 SER A N 1
ATOM 659 C CA . SER A 1 84 ? -1.459 -12.621 12.833 1.00 52.44 84 SER A CA 1
ATOM 660 C C . SER A 1 84 ? -1.941 -13.869 13.581 1.00 52.44 84 SER A C 1
ATOM 662 O O . SER A 1 84 ? -3.062 -14.343 13.384 1.00 52.44 84 SER A O 1
ATOM 664 N N . LYS A 1 85 ? -1.122 -14.384 14.510 1.00 40.25 85 LYS A N 1
ATOM 665 C CA . LYS A 1 85 ? -1.440 -15.566 15.327 1.00 40.25 85 LYS A CA 1
ATOM 666 C C . LYS A 1 85 ? -2.456 -15.296 16.441 1.00 40.25 85 LYS A C 1
ATOM 668 O O . LYS A 1 85 ? -3.152 -16.228 16.843 1.00 40.25 85 LYS A O 1
ATOM 673 N N . MET A 1 86 ? -2.625 -14.041 16.874 1.00 47.09 86 MET A N 1
ATOM 674 C CA . MET A 1 86 ? -3.735 -13.669 17.768 1.00 47.09 86 MET A CA 1
ATOM 675 C C . MET A 1 86 ? -5.106 -13.841 17.084 1.00 47.09 86 MET A C 1
ATOM 677 O O . MET A 1 86 ? -6.121 -13.956 17.762 1.00 47.09 86 MET A O 1
ATOM 681 N N . GLY A 1 87 ? -5.146 -13.951 15.749 1.00 39.97 87 GLY A N 1
ATOM 682 C CA . GLY A 1 87 ? -6.349 -14.287 14.983 1.00 39.97 87 GLY A CA 1
ATOM 683 C C . GLY A 1 87 ? -6.742 -15.770 15.005 1.00 39.97 87 GLY A C 1
ATOM 684 O O . GLY A 1 87 ? -7.901 -16.082 14.737 1.00 39.97 87 GLY A O 1
ATOM 685 N N . LEU A 1 88 ? -5.849 -16.698 15.384 1.00 37.62 88 LEU A N 1
ATOM 686 C CA . LEU A 1 88 ? -6.214 -18.122 15.479 1.00 37.62 88 LEU A CA 1
ATOM 687 C C . LEU A 1 88 ? -7.169 -18.405 16.658 1.00 37.62 88 LEU A C 1
ATOM 689 O O . LEU A 1 88 ? -7.824 -19.442 16.684 1.00 37.62 88 LEU A O 1
ATOM 693 N N . MET A 1 89 ? -7.311 -17.465 17.601 1.00 40.50 89 MET A N 1
ATOM 694 C CA . MET A 1 89 ? -8.348 -17.512 18.640 1.00 40.50 89 MET A CA 1
ATOM 695 C C . MET A 1 89 ? -9.741 -17.078 18.138 1.00 40.50 89 MET A C 1
ATOM 697 O O . MET A 1 89 ? -10.716 -17.216 18.869 1.00 40.50 89 MET A O 1
ATOM 701 N N . SER A 1 90 ? -9.877 -16.620 16.886 1.00 40.38 90 SER A N 1
ATOM 702 C CA . SER A 1 90 ? -11.142 -16.107 16.333 1.00 40.38 90 SER A CA 1
ATOM 703 C C . SER A 1 90 ? -11.972 -17.133 15.547 1.00 40.38 90 SER A C 1
ATOM 705 O O . SER A 1 90 ? -13.018 -16.775 15.006 1.00 40.38 90 SER A O 1
ATOM 707 N N . LEU A 1 91 ? -11.562 -18.403 15.472 1.00 34.62 91 LEU A N 1
ATOM 708 C CA . LEU A 1 91 ? -12.352 -19.444 14.790 1.00 34.62 91 LEU A CA 1
ATOM 709 C C . LEU A 1 91 ? -13.436 -20.081 15.680 1.00 34.62 91 LEU A C 1
ATOM 711 O O . LEU A 1 91 ? -14.123 -20.999 15.239 1.00 34.62 91 LEU A O 1
ATOM 715 N N . THR A 1 92 ? -13.650 -19.569 16.899 1.00 33.88 92 THR A N 1
ATOM 716 C CA . THR A 1 92 ? -14.686 -20.081 17.819 1.00 33.88 92 THR A CA 1
ATOM 717 C C . THR A 1 92 ? -15.611 -19.054 18.472 1.00 33.88 92 THR A C 1
ATOM 719 O O . THR A 1 92 ? -16.444 -19.476 19.268 1.00 33.88 92 THR A O 1
ATOM 722 N N . THR A 1 93 ? -15.557 -17.753 18.171 1.00 37.75 93 THR A N 1
ATOM 723 C CA . THR A 1 93 ? -16.404 -16.791 18.909 1.00 37.75 93 THR A CA 1
ATOM 724 C C . THR A 1 93 ? -16.937 -15.650 18.027 1.00 37.75 93 THR A C 1
ATOM 726 O O . THR A 1 93 ? -16.329 -14.596 17.934 1.00 37.75 93 THR A O 1
ATOM 729 N N . ASN A 1 94 ? -18.078 -15.785 17.338 1.00 46.34 94 ASN A N 1
ATOM 730 C CA . ASN A 1 94 ? -19.381 -15.529 17.968 1.00 46.34 94 ASN A CA 1
ATOM 731 C C . ASN A 1 94 ? -19.348 -15.807 19.468 1.00 46.34 94 ASN A C 1
ATOM 733 O O . ASN A 1 94 ? -19.462 -16.973 19.820 1.00 46.34 94 ASN A O 1
ATOM 737 N N . LEU A 1 95 ? -19.130 -14.780 20.304 1.00 37.28 95 LEU A N 1
ATOM 738 C CA . LEU A 1 95 ? -19.630 -14.624 21.686 1.00 37.28 95 LEU A CA 1
ATOM 739 C C . LEU A 1 95 ? -18.750 -13.631 22.491 1.00 37.28 95 LEU A C 1
ATOM 741 O O . LEU A 1 95 ? -17.564 -13.860 22.704 1.00 37.28 95 LEU A O 1
ATOM 745 N N . TYR A 1 96 ? -19.410 -12.580 22.992 1.00 34.59 96 TYR A N 1
ATOM 746 C CA . TYR A 1 96 ? -19.069 -11.707 24.128 1.00 34.59 96 TYR A CA 1
ATOM 747 C C . TYR A 1 96 ? -17.940 -10.658 24.006 1.00 34.59 96 TYR A C 1
ATOM 749 O O . TYR A 1 96 ? -16.757 -10.932 24.188 1.00 34.59 96 TYR A O 1
ATOM 757 N N . GLU A 1 97 ? -18.414 -9.415 23.847 1.00 43.19 97 GLU A N 1
ATOM 758 C CA . GLU A 1 97 ? -17.941 -8.052 24.192 1.00 43.19 97 GLU A CA 1
ATOM 759 C C . GLU A 1 97 ? -16.854 -7.824 25.281 1.00 43.19 97 GLU A C 1
ATOM 761 O O . GLU A 1 97 ? -16.588 -6.678 25.617 1.00 43.19 97 GLU A O 1
ATOM 766 N N . GLY A 1 98 ? -16.177 -8.830 25.842 1.00 39.31 98 GLY A N 1
ATOM 767 C CA . GLY A 1 98 ? -15.208 -8.634 26.939 1.00 39.31 98 GLY A CA 1
ATOM 768 C C . GLY A 1 98 ? -13.721 -8.690 26.564 1.00 39.31 98 GLY A C 1
ATOM 769 O O . GLY A 1 98 ? -12.891 -8.154 27.295 1.00 39.31 98 GLY A O 1
ATOM 770 N N . HIS A 1 99 ? -13.360 -9.346 25.456 1.00 44.34 99 HIS A N 1
ATOM 771 C CA . HIS A 1 99 ? -11.949 -9.588 25.098 1.00 44.34 99 HIS A CA 1
ATOM 772 C C . HIS A 1 99 ? -11.413 -8.617 24.037 1.00 44.34 99 HIS A C 1
ATOM 774 O O . HIS A 1 99 ? -10.227 -8.302 24.042 1.00 44.34 99 HIS A O 1
ATOM 780 N N . ILE A 1 100 ? -12.298 -8.061 23.201 1.00 50.72 100 ILE A N 1
ATOM 781 C CA . ILE A 1 100 ? -11.928 -7.159 22.099 1.00 50.72 100 ILE A CA 1
ATOM 782 C C . ILE A 1 100 ? -11.281 -5.874 22.627 1.00 50.72 100 ILE A C 1
ATOM 784 O O . ILE A 1 100 ? -10.271 -5.440 22.087 1.00 50.72 100 ILE A O 1
ATOM 788 N N . GLU A 1 101 ? -11.806 -5.282 23.706 1.00 43.88 101 GLU A N 1
ATOM 789 C CA . GLU A 1 101 ? -11.235 -4.052 24.275 1.00 43.88 101 GLU A CA 1
ATOM 790 C C . GLU A 1 101 ? -9.838 -4.268 24.860 1.00 43.88 101 GLU A C 1
ATOM 792 O O . GLU A 1 101 ? -8.977 -3.399 24.733 1.00 43.88 101 GLU A O 1
ATOM 797 N N . LYS A 1 102 ? -9.602 -5.415 25.506 1.00 43.38 102 LYS A N 1
ATOM 798 C CA . LYS A 1 102 ? -8.305 -5.729 26.111 1.00 43.38 102 LYS A CA 1
ATOM 799 C C . LYS A 1 102 ? -7.259 -6.008 25.032 1.00 43.38 102 LYS A C 1
ATOM 801 O O . LYS A 1 102 ? -6.166 -5.456 25.114 1.00 43.38 102 LYS A O 1
ATOM 806 N N . ASP A 1 103 ? -7.634 -6.763 24.001 1.00 49.16 103 ASP A N 1
ATOM 807 C CA . ASP A 1 103 ? -6.774 -7.048 22.852 1.00 49.16 103 ASP A CA 1
ATOM 808 C C . ASP A 1 103 ? -6.493 -5.777 22.039 1.00 49.16 103 ASP A C 1
ATOM 810 O O . ASP A 1 103 ? -5.355 -5.546 21.647 1.00 49.16 103 ASP A O 1
ATOM 814 N N . ALA A 1 104 ? -7.485 -4.900 21.843 1.00 49.91 104 ALA A N 1
ATOM 815 C CA . ALA A 1 104 ? -7.303 -3.614 21.165 1.00 49.91 104 ALA A CA 1
ATOM 816 C C . ALA A 1 104 ? -6.387 -2.663 21.949 1.00 49.91 104 ALA A C 1
ATOM 818 O O . ALA A 1 104 ? -5.582 -1.954 21.353 1.00 49.91 104 ALA A O 1
ATOM 819 N N . ARG A 1 105 ? -6.482 -2.652 23.285 1.00 46.44 105 ARG A N 1
ATOM 820 C CA . ARG A 1 105 ? -5.670 -1.786 24.154 1.00 46.44 105 ARG A CA 1
ATOM 821 C C . ARG A 1 105 ? -4.230 -2.286 24.286 1.00 46.44 105 ARG A C 1
ATOM 823 O O . ARG A 1 105 ? -3.317 -1.478 24.208 1.00 46.44 105 ARG A O 1
ATOM 830 N N . GLU A 1 106 ? -4.019 -3.598 24.408 1.00 49.59 106 GLU A N 1
ATOM 831 C CA . GLU A 1 106 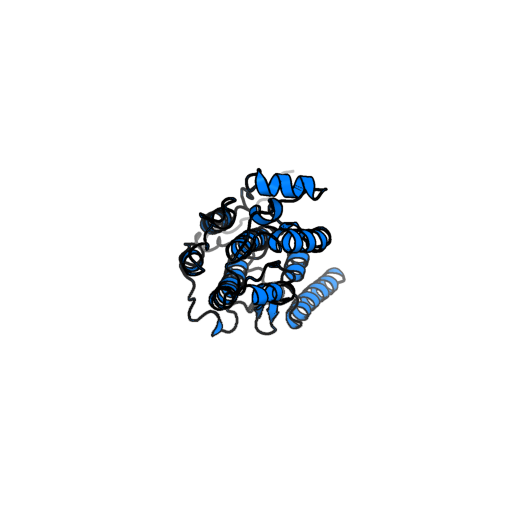? -2.675 -4.198 24.401 1.00 49.59 106 GLU A CA 1
ATOM 832 C C . GLU A 1 106 ? -2.012 -4.110 23.013 1.00 49.59 106 GLU A C 1
ATOM 834 O O . GLU A 1 106 ? -0.795 -3.945 22.915 1.00 49.59 106 GLU A O 1
ATOM 839 N N . PHE A 1 107 ? -2.806 -4.176 21.938 1.00 51.53 107 PHE A N 1
ATOM 840 C CA . PHE A 1 107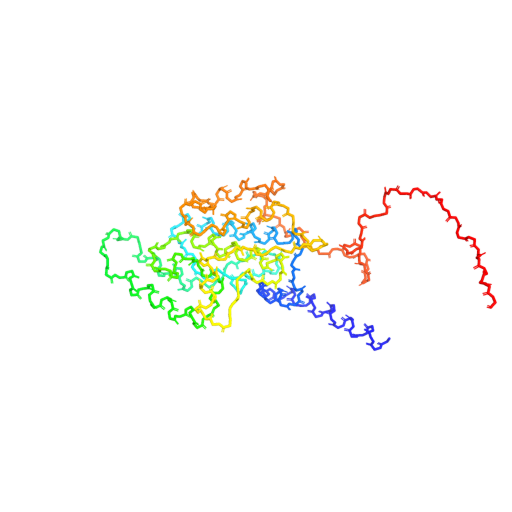 ? -2.344 -3.920 20.573 1.00 51.53 107 PHE A CA 1
ATOM 841 C C . PHE A 1 107 ? -1.918 -2.458 20.393 1.00 51.53 107 PHE A C 1
ATOM 843 O O . PHE A 1 107 ? -0.825 -2.220 19.883 1.00 51.53 107 PHE A O 1
ATOM 850 N N . LEU A 1 108 ? -2.717 -1.494 20.878 1.00 51.84 108 LEU A N 1
ATOM 851 C CA . LEU A 1 108 ? -2.355 -0.073 20.860 1.00 51.84 108 LEU A CA 1
ATOM 852 C C . LEU A 1 108 ? -1.074 0.188 21.657 1.00 51.84 108 LEU A C 1
ATOM 854 O O . LEU A 1 108 ? -0.168 0.804 21.123 1.00 51.84 108 LEU A O 1
ATOM 858 N N . ASP A 1 109 ? -0.948 -0.311 22.890 1.00 50.75 109 ASP A N 1
ATOM 859 C CA . ASP A 1 109 ? 0.234 -0.035 23.724 1.00 50.75 109 ASP A CA 1
ATOM 860 C C . ASP A 1 109 ? 1.538 -0.572 23.096 1.00 50.75 109 ASP A C 1
ATOM 862 O O . ASP A 1 109 ? 2.592 0.040 23.251 1.00 50.75 109 ASP A O 1
ATOM 866 N N . LYS A 1 110 ? 1.488 -1.683 22.343 1.00 51.28 110 LYS A N 1
ATOM 867 C CA . LYS A 1 110 ? 2.653 -2.208 21.603 1.00 51.28 110 LYS A CA 1
ATOM 868 C C . LYS A 1 110 ? 2.932 -1.444 20.302 1.00 51.28 110 LYS A C 1
ATOM 870 O O . LYS A 1 110 ? 4.096 -1.291 19.945 1.00 51.28 110 LYS A O 1
ATOM 875 N N . GLN A 1 111 ? 1.895 -0.968 19.610 1.00 51.12 111 GLN A N 1
ATOM 876 C CA . GLN A 1 111 ? 1.997 -0.222 18.345 1.00 51.12 111 GLN A CA 1
ATOM 877 C C . GLN A 1 111 ? 2.307 1.270 18.533 1.00 51.12 111 GLN A C 1
ATOM 879 O O . GLN A 1 111 ? 3.014 1.842 17.715 1.00 51.12 111 GLN A O 1
ATOM 884 N N . VAL A 1 112 ? 1.869 1.887 19.635 1.00 47.22 112 VAL A N 1
ATOM 885 C CA . VAL A 1 112 ? 2.252 3.253 20.043 1.00 47.22 112 VAL A CA 1
ATOM 886 C C . VAL A 1 112 ? 3.755 3.326 20.351 1.00 47.22 112 VAL A C 1
ATOM 888 O O . VAL A 1 112 ? 4.360 4.385 20.234 1.00 47.22 112 VAL A O 1
ATOM 891 N N . CYS A 1 113 ? 4.385 2.195 20.694 1.00 39.22 113 CYS A N 1
ATOM 892 C CA . CYS A 1 113 ? 5.843 2.057 20.766 1.00 39.22 113 CYS A CA 1
ATOM 893 C C . CYS A 1 113 ? 6.498 1.605 19.439 1.00 39.22 113 CYS A C 1
ATOM 895 O O . CYS A 1 113 ? 7.720 1.475 19.394 1.00 39.22 113 CYS A O 1
ATOM 897 N N . GLY A 1 114 ? 5.701 1.314 18.404 1.00 56.75 114 GLY A N 1
ATOM 898 C CA . GLY A 1 114 ? 6.113 0.868 17.069 1.00 56.75 114 GLY A CA 1
ATOM 899 C C . GLY A 1 114 ? 5.994 1.975 16.014 1.00 56.75 114 GLY A C 1
ATOM 900 O O . GLY A 1 114 ? 6.277 3.127 16.314 1.00 56.75 114 GLY A O 1
ATOM 901 N N . THR A 1 115 ? 5.610 1.604 14.786 1.00 69.12 115 THR A N 1
ATOM 902 C CA . THR A 1 115 ? 5.457 2.493 13.615 1.00 69.12 115 THR A CA 1
ATOM 903 C C . THR A 1 115 ? 3.959 2.813 13.411 1.00 69.12 115 THR A C 1
ATOM 905 O O . THR A 1 115 ? 3.282 2.081 12.682 1.00 69.12 115 THR A O 1
ATOM 908 N N . PRO A 1 116 ? 3.385 3.808 14.126 1.00 85.12 116 PRO A N 1
ATOM 909 C CA . PRO A 1 116 ? 1.943 4.090 14.145 1.00 85.12 116 PRO A CA 1
ATOM 910 C C . PRO A 1 116 ? 1.348 4.582 12.815 1.00 85.12 116 PRO A C 1
ATOM 912 O O . PRO A 1 116 ? 0.127 4.647 12.678 1.00 85.12 116 PRO A O 1
ATOM 915 N N . GLU A 1 117 ? 2.181 4.917 11.835 1.00 90.25 117 GLU A N 1
ATOM 916 C CA . GLU A 1 117 ? 1.824 5.548 10.562 1.00 90.25 117 GLU A CA 1
ATOM 917 C C . GLU A 1 117 ? 0.950 4.652 9.659 1.00 90.25 117 GLU A C 1
ATOM 919 O O . GLU A 1 117 ? 0.247 5.145 8.779 1.00 90.25 117 GLU A O 1
ATOM 924 N N . TYR A 1 118 ? 0.934 3.337 9.905 1.00 93.00 118 TYR A N 1
ATOM 925 C CA . TYR A 1 118 ? 0.190 2.344 9.113 1.00 93.00 118 TYR A CA 1
ATOM 926 C C . TYR A 1 118 ? -1.149 1.935 9.742 1.00 93.00 118 TYR A C 1
ATOM 928 O O . TYR A 1 118 ? -1.872 1.100 9.191 1.00 93.00 118 TYR A O 1
ATOM 936 N N . ILE A 1 119 ? -1.490 2.487 10.910 1.00 90.88 119 ILE A N 1
ATOM 937 C CA . ILE A 1 119 ? -2.680 2.091 11.665 1.00 90.88 119 ILE A CA 1
ATOM 938 C C . ILE A 1 119 ? -3.940 2.649 10.995 1.00 90.88 119 ILE A C 1
ATOM 940 O O . ILE A 1 119 ? -4.058 3.843 10.733 1.00 90.88 119 ILE A O 1
ATOM 944 N N . ALA A 1 120 ? -4.923 1.775 10.766 1.00 91.88 120 ALA A N 1
ATOM 945 C CA . ALA A 1 120 ? -6.202 2.160 10.182 1.00 91.88 120 ALA A CA 1
ATOM 946 C C . ALA A 1 120 ? -7.081 2.986 11.153 1.00 91.88 120 ALA A C 1
ATOM 948 O O . ALA A 1 120 ? -7.065 2.721 12.364 1.00 91.88 120 ALA A O 1
ATOM 949 N N . PRO A 1 121 ? -7.928 3.910 10.653 1.00 92.75 121 PRO A N 1
ATOM 950 C CA . PRO A 1 121 ? -8.778 4.766 11.483 1.00 92.75 121 PRO A CA 1
ATOM 951 C C . PRO A 1 121 ? -9.675 3.984 12.445 1.00 92.75 121 PRO A C 1
ATOM 953 O O . PRO A 1 121 ? -9.830 4.360 13.605 1.00 92.75 121 PRO A O 1
ATOM 956 N N . GLU A 1 122 ? -10.238 2.855 12.008 1.00 89.50 122 GLU A N 1
ATOM 957 C CA . GLU A 1 122 ? -11.099 2.021 12.848 1.00 89.50 122 GLU A CA 1
ATOM 958 C C . GLU A 1 122 ? -10.356 1.393 14.040 1.00 89.50 122 GLU A C 1
ATOM 960 O O . GLU A 1 122 ? -10.959 1.184 15.093 1.00 89.50 122 GLU A O 1
ATOM 965 N N . VAL A 1 123 ? -9.046 1.147 13.918 1.00 87.44 123 VAL A N 1
ATOM 966 C CA . VAL A 1 123 ? -8.211 0.627 15.012 1.00 87.44 123 VAL A CA 1
ATOM 967 C C . VAL A 1 123 ? -7.949 1.731 16.038 1.00 87.44 123 VAL A C 1
ATOM 969 O O . VAL A 1 123 ? -8.107 1.498 17.238 1.00 87.44 123 VAL A O 1
ATOM 972 N N . ILE A 1 124 ? -7.641 2.948 15.575 1.00 85.88 124 ILE A N 1
ATOM 973 C CA . ILE A 1 124 ? -7.463 4.142 16.422 1.00 85.88 124 ILE A CA 1
ATOM 974 C C . ILE A 1 124 ? -8.747 4.432 17.206 1.00 85.88 124 ILE A C 1
ATOM 976 O O . ILE A 1 124 ? -8.724 4.626 18.423 1.00 85.88 124 ILE A O 1
ATOM 980 N N . LEU A 1 125 ? -9.889 4.387 16.517 1.00 82.62 125 LEU A N 1
ATOM 981 C CA . LEU A 1 125 ? -11.218 4.611 17.087 1.00 82.62 125 LEU A CA 1
ATOM 982 C C . LEU A 1 125 ? -11.725 3.433 17.936 1.00 82.62 125 LEU A C 1
ATOM 984 O O . LEU A 1 125 ? -12.844 3.495 18.450 1.00 82.62 125 LEU A O 1
ATOM 988 N N . ARG A 1 126 ? -10.923 2.368 18.098 1.00 79.44 126 ARG A N 1
ATOM 989 C CA . ARG A 1 126 ? -11.251 1.144 18.854 1.00 79.44 126 ARG A CA 1
ATOM 990 C C . ARG A 1 126 ? -12.564 0.502 18.416 1.00 79.44 126 ARG A C 1
ATOM 992 O O . ARG A 1 126 ? -13.291 -0.085 19.216 1.00 79.44 126 ARG A O 1
ATOM 999 N N . GLN A 1 127 ? -12.861 0.613 17.132 1.00 75.25 127 GLN A N 1
ATOM 1000 C CA . GLN A 1 127 ? -13.953 -0.103 16.506 1.00 75.25 127 GLN A CA 1
ATOM 1001 C C . GLN A 1 127 ? -13.471 -1.534 16.233 1.00 75.25 127 GLN A C 1
ATOM 1003 O O . GLN A 1 127 ? -12.283 -1.778 16.012 1.00 75.25 127 GLN A O 1
ATOM 1008 N N . GLY A 1 128 ? -14.375 -2.513 16.298 1.00 68.25 128 GLY A N 1
ATOM 1009 C CA . GLY A 1 128 ? -14.025 -3.885 15.931 1.00 68.25 128 GLY A CA 1
ATOM 1010 C C . GLY A 1 128 ? -13.421 -3.914 14.524 1.00 68.25 128 GLY A C 1
ATOM 1011 O O . GLY A 1 128 ? -13.991 -3.337 13.600 1.00 68.25 128 GLY A O 1
ATOM 1012 N N . TYR A 1 129 ? -12.269 -4.564 14.368 1.00 77.88 129 TYR A N 1
ATOM 1013 C CA . TYR A 1 129 ? -11.485 -4.533 13.134 1.00 77.88 129 TYR A CA 1
ATOM 1014 C C . TYR A 1 129 ? -11.279 -5.934 12.542 1.00 77.88 129 TYR A C 1
ATOM 1016 O O . TYR A 1 129 ? -11.395 -6.954 13.225 1.00 77.88 129 TYR A O 1
ATOM 1024 N N . GLY A 1 130 ? -10.983 -5.993 11.242 1.00 85.31 130 GLY A N 1
ATOM 1025 C CA . GLY A 1 130 ? -10.850 -7.239 10.482 1.00 85.31 130 GLY A CA 1
ATOM 1026 C C . GLY A 1 130 ? -9.932 -7.076 9.274 1.00 85.31 130 GLY A C 1
ATOM 1027 O O . GLY A 1 130 ? -9.076 -6.204 9.268 1.00 85.31 130 GLY A O 1
ATOM 1028 N N . LYS A 1 131 ? -10.127 -7.888 8.230 1.00 89.81 131 LYS A N 1
ATOM 1029 C CA . LYS A 1 131 ? -9.329 -7.854 6.986 1.00 89.81 131 LYS A CA 1
ATOM 1030 C C . LYS A 1 131 ? -9.116 -6.456 6.364 1.00 89.81 131 LYS A C 1
ATOM 1032 O O . LYS A 1 131 ? -8.018 -6.236 5.861 1.00 89.81 131 LYS A O 1
ATOM 1037 N N . PRO A 1 132 ? -10.080 -5.506 6.405 1.00 93.31 132 PRO A N 1
ATOM 1038 C CA . PRO A 1 132 ? -9.892 -4.177 5.815 1.00 93.31 132 PRO A CA 1
ATOM 1039 C C . PRO A 1 132 ? -8.716 -3.357 6.360 1.00 93.31 132 PRO A C 1
ATOM 1041 O O . PRO A 1 132 ? -8.253 -2.461 5.655 1.00 93.31 132 PRO A O 1
ATOM 1044 N N . VAL A 1 133 ? -8.211 -3.645 7.568 1.00 93.25 133 VAL A N 1
ATOM 1045 C CA . VAL A 1 133 ? -7.051 -2.917 8.123 1.00 93.25 133 VAL A CA 1
ATOM 1046 C C . VAL A 1 133 ? -5.772 -3.186 7.336 1.00 93.25 133 VAL A C 1
ATOM 1048 O O . VAL A 1 133 ? -4.954 -2.288 7.178 1.00 93.25 133 VAL A O 1
ATOM 1051 N N . ASP A 1 134 ? -5.622 -4.395 6.786 1.00 95.19 134 ASP A N 1
ATOM 1052 C CA . ASP A 1 134 ? -4.463 -4.738 5.963 1.00 95.19 134 ASP A CA 1
ATOM 1053 C C . ASP A 1 134 ? -4.492 -3.947 4.645 1.00 95.19 134 ASP A C 1
ATOM 1055 O O . ASP A 1 134 ? -3.457 -3.492 4.173 1.00 95.19 134 ASP A O 1
ATOM 1059 N N . TRP A 1 135 ? -5.680 -3.717 4.073 1.00 97.94 135 TRP A N 1
ATOM 1060 C CA . TRP A 1 135 ? -5.828 -2.914 2.854 1.00 97.94 135 TRP A CA 1
ATOM 1061 C C . TRP A 1 135 ? -5.559 -1.426 3.081 1.00 97.94 135 TRP A C 1
ATOM 1063 O O . TRP A 1 135 ? -5.004 -0.777 2.199 1.00 97.94 135 TRP A O 1
ATOM 1073 N N . TRP A 1 136 ? -5.883 -0.901 4.267 1.00 97.56 136 TRP A N 1
ATOM 1074 C CA . TRP A 1 136 ? -5.462 0.446 4.655 1.00 97.56 136 TRP A CA 1
ATOM 1075 C C . TRP A 1 136 ? -3.938 0.552 4.692 1.00 97.56 136 TRP A C 1
ATOM 1077 O O . TRP A 1 136 ? -3.363 1.402 4.018 1.00 97.56 136 TRP A O 1
ATOM 1087 N N . ALA A 1 137 ? -3.279 -0.355 5.418 1.00 96.75 137 ALA A N 1
ATOM 1088 C CA . ALA A 1 137 ? -1.824 -0.369 5.519 1.00 96.75 137 ALA A CA 1
ATOM 1089 C C . ALA A 1 137 ? -1.153 -0.532 4.144 1.00 96.75 137 ALA A C 1
ATOM 1091 O O . ALA A 1 137 ? -0.165 0.136 3.860 1.00 96.75 137 ALA A O 1
ATOM 1092 N N . MET A 1 138 ? -1.732 -1.337 3.247 1.00 98.19 138 MET A N 1
ATOM 1093 C CA . MET A 1 138 ? -1.301 -1.406 1.846 1.00 98.19 138 MET A CA 1
ATOM 1094 C C . MET A 1 138 ? -1.394 -0.049 1.137 1.00 98.19 138 MET A C 1
ATOM 1096 O O . MET A 1 138 ? -0.469 0.316 0.419 1.00 98.19 138 MET A O 1
ATOM 1100 N N . GLY A 1 139 ? -2.464 0.722 1.344 1.00 98.44 139 GLY A N 1
ATOM 1101 C CA . GLY A 1 139 ? -2.580 2.081 0.805 1.00 98.44 139 GLY A CA 1
ATOM 1102 C C . GLY A 1 139 ? -1.450 3.006 1.270 1.00 98.44 139 GLY A C 1
ATOM 1103 O O . GLY A 1 139 ? -0.870 3.710 0.445 1.00 98.44 139 GLY A O 1
ATOM 1104 N N . ILE A 1 140 ? -1.091 2.942 2.558 1.00 98.19 140 ILE A N 1
ATOM 1105 C CA . ILE A 1 140 ? 0.041 3.690 3.131 1.00 98.19 140 ILE A CA 1
ATOM 1106 C C . ILE A 1 140 ? 1.361 3.251 2.483 1.00 98.19 140 ILE A C 1
ATOM 1108 O O . ILE A 1 140 ? 2.116 4.098 2.015 1.00 98.19 140 ILE A O 1
ATOM 1112 N N . ILE A 1 141 ? 1.599 1.938 2.379 1.00 97.88 141 ILE A N 1
ATOM 1113 C CA . ILE A 1 141 ? 2.806 1.368 1.759 1.00 97.88 141 ILE A CA 1
ATOM 1114 C C . ILE A 1 141 ? 2.939 1.796 0.296 1.00 97.88 141 ILE A C 1
ATOM 1116 O O . ILE A 1 141 ? 4.029 2.146 -0.137 1.00 97.88 141 ILE A O 1
ATOM 1120 N N . LEU A 1 142 ? 1.856 1.772 -0.488 1.00 98.44 142 LEU A N 1
ATOM 1121 C CA . LEU A 1 142 ? 1.923 2.165 -1.898 1.00 98.44 142 LEU A CA 1
ATOM 1122 C C . LEU A 1 142 ? 2.207 3.656 -2.062 1.00 98.44 142 LEU A C 1
ATOM 1124 O O . LEU A 1 142 ? 2.979 4.030 -2.942 1.00 98.44 142 LEU A O 1
ATOM 1128 N N . TYR A 1 143 ? 1.594 4.494 -1.225 1.00 98.38 143 TYR A N 1
ATOM 1129 C CA . TYR A 1 143 ? 1.906 5.917 -1.202 1.00 98.38 143 TYR A CA 1
ATOM 1130 C C . TYR A 1 143 ? 3.390 6.128 -0.891 1.00 98.38 143 TYR A C 1
ATOM 1132 O O . TYR A 1 143 ? 4.093 6.783 -1.652 1.00 98.38 143 TYR A O 1
ATOM 1140 N N . GLU A 1 144 ? 3.899 5.502 0.167 1.00 97.38 144 GLU A N 1
ATOM 1141 C CA . GLU A 1 144 ? 5.300 5.629 0.560 1.00 97.38 144 GLU A CA 1
ATOM 1142 C C . GLU A 1 144 ? 6.262 5.058 -0.485 1.00 97.38 144 GLU A C 1
ATOM 1144 O O . GLU A 1 144 ? 7.307 5.646 -0.741 1.00 97.38 144 GLU A O 1
ATOM 1149 N N . PHE A 1 145 ? 5.895 3.968 -1.161 1.00 96.88 145 PHE A N 1
ATOM 1150 C CA . PHE A 1 145 ? 6.665 3.453 -2.288 1.00 96.88 145 PHE A CA 1
ATOM 1151 C C . PHE A 1 145 ? 6.796 4.477 -3.405 1.00 96.88 145 PHE A C 1
ATOM 1153 O O . PHE A 1 145 ? 7.854 4.555 -4.007 1.00 96.88 145 PHE A O 1
ATOM 1160 N N . LEU A 1 146 ? 5.754 5.250 -3.696 1.00 96.75 146 LEU A N 1
ATOM 1161 C CA . LEU A 1 146 ? 5.749 6.174 -4.828 1.00 96.75 146 LEU A CA 1
ATOM 1162 C C . LEU A 1 146 ? 6.236 7.584 -4.475 1.00 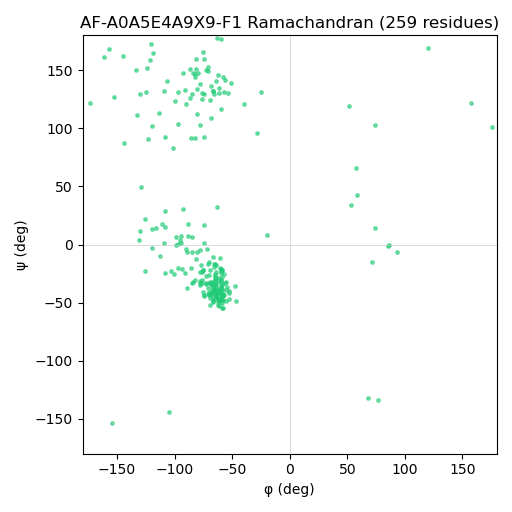96.75 146 LEU A C 1
ATOM 1164 O O . LEU A 1 146 ? 6.698 8.295 -5.360 1.00 96.75 146 LEU A O 1
ATOM 1168 N N . VAL A 1 147 ? 6.134 7.986 -3.208 1.00 95.88 147 VAL A N 1
ATOM 1169 C CA . VAL A 1 147 ? 6.472 9.340 -2.737 1.00 95.88 147 VAL A CA 1
ATOM 1170 C C . VAL A 1 147 ? 7.762 9.358 -1.910 1.00 95.88 147 VAL A C 1
ATOM 1172 O O . VAL A 1 147 ? 8.446 10.374 -1.841 1.00 95.88 147 VAL A O 1
ATOM 1175 N N . GLY A 1 148 ? 8.139 8.232 -1.301 1.00 92.69 148 GLY A N 1
ATOM 1176 C CA . GLY A 1 148 ? 9.309 8.106 -0.426 1.00 92.69 148 GLY A CA 1
ATOM 1177 C C . GLY A 1 148 ? 9.052 8.488 1.037 1.00 92.69 148 GLY A C 1
ATOM 1178 O O . GLY A 1 148 ? 9.958 8.387 1.861 1.00 92.69 148 GLY A O 1
ATOM 1179 N N . CYS A 1 149 ? 7.833 8.912 1.378 1.00 92.94 149 CYS A N 1
ATOM 1180 C CA . CYS A 1 149 ? 7.389 9.166 2.747 1.00 92.94 149 CYS A CA 1
ATOM 1181 C C . CYS A 1 149 ? 5.914 8.785 2.923 1.00 92.94 149 CYS A C 1
ATOM 1183 O O . CYS A 1 149 ? 5.181 8.634 1.948 1.00 92.94 149 CYS A O 1
ATOM 1185 N N . VAL A 1 150 ? 5.474 8.614 4.168 1.00 95.06 150 VAL A N 1
ATOM 1186 C CA . VAL A 1 150 ? 4.076 8.299 4.500 1.00 95.06 150 VAL A CA 1
ATOM 1187 C C . VAL A 1 150 ? 3.146 9.505 4.265 1.00 95.06 150 VAL A C 1
ATOM 1189 O O . VAL A 1 150 ? 3.595 10.647 4.369 1.00 95.06 150 VAL A O 1
ATOM 1192 N N . PRO A 1 151 ? 1.844 9.291 3.983 1.00 95.12 151 PRO A N 1
ATOM 1193 C CA . PRO A 1 151 ? 0.906 10.382 3.702 1.00 95.12 151 PRO A CA 1
ATOM 1194 C C . PRO A 1 151 ? 0.471 11.159 4.953 1.00 95.12 151 PRO A C 1
ATOM 1196 O O . PRO A 1 151 ? 0.038 12.301 4.834 1.00 95.12 151 PRO A O 1
ATOM 1199 N N . PHE A 1 152 ? 0.580 10.553 6.140 1.00 94.50 152 PHE A N 1
ATOM 1200 C CA . PHE A 1 152 ? 0.224 11.164 7.421 1.00 94.50 152 PHE A CA 1
ATOM 1201 C C . PHE A 1 152 ? 1.424 11.100 8.363 1.00 94.50 152 PHE A C 1
ATOM 1203 O O . PHE A 1 152 ? 2.034 10.042 8.520 1.00 94.50 152 PHE A O 1
ATOM 1210 N N . PHE A 1 153 ? 1.756 12.225 8.990 1.00 88.19 153 PHE A N 1
ATOM 1211 C CA . PHE A 1 153 ? 2.899 12.356 9.884 1.00 88.19 153 PHE A CA 1
ATOM 1212 C C . PHE A 1 153 ? 2.646 13.462 10.915 1.00 88.19 153 PHE A C 1
ATOM 1214 O O . PHE A 1 153 ? 2.348 14.603 10.558 1.00 88.19 153 PHE A O 1
ATOM 1221 N N . GLY A 1 154 ? 2.805 13.137 12.198 1.00 84.69 154 GLY A N 1
ATOM 1222 C CA . GLY A 1 154 ? 2.660 14.083 13.305 1.00 84.69 154 GLY A CA 1
ATOM 1223 C C . GLY A 1 154 ? 3.806 13.954 14.303 1.00 84.69 154 GLY A C 1
ATOM 1224 O O . GLY A 1 154 ? 4.346 12.863 14.487 1.00 84.69 154 GLY A O 1
ATOM 1225 N N . ASP A 1 155 ? 4.152 15.058 14.971 1.00 82.62 155 ASP A N 1
ATOM 1226 C CA . ASP A 1 155 ? 5.201 15.076 16.000 1.00 82.62 155 ASP A CA 1
ATOM 1227 C C . ASP A 1 155 ? 4.763 14.311 17.262 1.00 82.62 155 ASP A C 1
ATOM 1229 O O . ASP A 1 155 ? 5.588 13.843 18.053 1.00 82.62 155 ASP A O 1
ATOM 1233 N N . THR A 1 156 ? 3.448 14.167 17.444 1.00 85.19 156 THR A N 1
ATOM 1234 C CA . THR A 1 156 ? 2.823 13.368 18.500 1.00 85.19 156 THR A CA 1
ATOM 1235 C C . THR A 1 156 ? 1.871 12.312 17.924 1.00 85.19 156 THR A C 1
ATOM 1237 O O . THR A 1 156 ? 1.265 12.534 16.870 1.00 85.19 156 THR A O 1
ATOM 1240 N N . PRO A 1 157 ? 1.667 11.171 18.615 1.00 84.06 157 PRO A N 1
ATOM 1241 C CA . PRO A 1 157 ? 0.664 10.185 18.216 1.00 84.06 157 PRO A CA 1
ATOM 1242 C C . PRO A 1 157 ? -0.737 10.787 18.073 1.00 84.06 157 PRO A C 1
ATOM 1244 O O . PRO A 1 157 ? -1.477 10.417 17.170 1.00 84.06 157 PRO A O 1
ATOM 1247 N N . GLU A 1 158 ? -1.107 11.735 18.935 1.00 86.06 158 GLU A N 1
ATOM 1248 C CA . GLU A 1 158 ? -2.399 12.416 18.883 1.00 86.06 158 GLU A CA 1
ATOM 1249 C C . GLU A 1 158 ? -2.575 13.244 17.604 1.00 86.06 158 GLU A C 1
ATOM 1251 O O . GLU A 1 158 ? -3.654 13.219 17.011 1.00 86.06 158 GLU A O 1
ATOM 1256 N N . GLU A 1 159 ? -1.529 13.947 17.164 1.00 89.12 159 GLU A N 1
ATOM 1257 C CA . GLU A 1 159 ? -1.536 14.687 15.897 1.00 89.12 159 GLU A CA 1
ATOM 1258 C C . GLU A 1 159 ? -1.622 13.736 14.706 1.00 89.12 159 GLU A C 1
ATOM 1260 O O . GLU A 1 159 ? -2.500 13.910 13.863 1.00 89.12 159 GLU A O 1
ATOM 1265 N N . LEU A 1 160 ? -0.783 12.694 14.672 1.00 90.25 160 LEU A N 1
ATOM 1266 C CA . LEU A 1 160 ? -0.816 11.675 13.620 1.00 90.25 160 LEU A CA 1
ATOM 1267 C C . LEU A 1 160 ? -2.208 11.041 13.506 1.00 90.25 160 LEU A C 1
ATOM 1269 O O . LEU A 1 160 ? -2.773 10.943 12.419 1.00 90.25 160 LEU A O 1
ATOM 1273 N N . PHE A 1 161 ? -2.794 10.631 14.630 1.00 90.62 161 PHE A N 1
ATOM 1274 C CA . PHE A 1 161 ? -4.124 10.030 14.648 1.00 90.62 161 PHE A CA 1
ATOM 1275 C C . PHE A 1 161 ? -5.218 11.020 14.244 1.00 90.62 161 PHE A C 1
ATOM 1277 O O . PHE A 1 161 ? -6.178 10.623 13.584 1.00 90.62 161 PHE A O 1
ATOM 1284 N N . GLY A 1 162 ? -5.074 12.299 14.601 1.00 89.75 162 GLY A N 1
ATOM 1285 C CA . GLY A 1 162 ? -5.953 13.366 14.132 1.00 89.75 162 GLY A CA 1
ATOM 1286 C C . GLY A 1 162 ? -5.957 13.478 12.607 1.00 89.75 162 GLY A C 1
ATOM 1287 O O . GLY A 1 162 ? -7.039 13.480 12.012 1.00 89.75 162 GLY A O 1
ATOM 1288 N N . GLN A 1 163 ? -4.766 13.476 11.997 1.00 92.19 163 GLN A N 1
ATOM 1289 C CA . GLN A 1 163 ? -4.589 13.516 10.543 1.00 92.19 163 GLN A CA 1
ATOM 1290 C C . GLN A 1 163 ? -5.191 12.278 9.872 1.00 92.19 163 GLN A C 1
ATOM 1292 O O . GLN A 1 163 ? -6.024 12.408 8.984 1.00 92.19 163 GLN A O 1
ATOM 1297 N N . VAL A 1 164 ? -4.871 11.074 10.359 1.00 91.56 164 VAL A N 1
ATOM 1298 C CA . VAL A 1 164 ? -5.400 9.806 9.816 1.00 91.56 164 VAL A CA 1
ATOM 1299 C C . VAL A 1 164 ? -6.936 9.773 9.782 1.00 91.56 164 VAL A C 1
ATOM 1301 O O . VAL A 1 164 ? -7.533 9.140 8.910 1.00 91.56 164 VAL A O 1
ATOM 1304 N N . ILE A 1 165 ? -7.597 10.428 10.740 1.00 89.62 165 ILE A N 1
ATOM 1305 C CA . ILE A 1 165 ? -9.062 10.454 10.838 1.00 89.62 165 ILE A CA 1
ATOM 1306 C C . ILE A 1 165 ? -9.690 11.547 9.961 1.00 89.62 165 ILE A C 1
ATOM 1308 O O . ILE A 1 165 ? -10.818 11.359 9.498 1.00 89.62 165 ILE A O 1
ATOM 1312 N N . SER A 1 166 ? -9.014 12.686 9.783 1.00 88.06 166 SER A N 1
ATOM 1313 C CA . SER A 1 166 ? -9.668 13.932 9.347 1.00 88.06 166 SER A CA 1
ATOM 1314 C C . SER A 1 166 ? -9.055 14.587 8.115 1.00 88.06 166 SER A C 1
ATOM 1316 O O . SER A 1 166 ? -9.755 15.360 7.461 1.00 88.06 166 SER A O 1
ATOM 1318 N N . ASP A 1 167 ? -7.789 14.314 7.817 1.00 91.50 167 ASP A N 1
ATOM 1319 C CA . ASP A 1 167 ? -7.045 15.022 6.782 1.00 91.50 167 ASP A CA 1
ATOM 1320 C C . ASP A 1 167 ? -7.140 14.295 5.439 1.00 91.50 167 ASP A C 1
ATOM 1322 O O . ASP A 1 167 ? -7.206 13.065 5.356 1.00 91.50 167 ASP A O 1
ATOM 1326 N N . ASP A 1 168 ? -7.127 15.083 4.368 1.00 92.00 168 ASP A N 1
ATOM 1327 C CA . ASP A 1 168 ? -7.027 14.574 3.008 1.00 92.00 168 ASP A CA 1
ATOM 1328 C C . ASP A 1 168 ? -5.564 14.265 2.654 1.00 92.00 168 ASP A C 1
ATOM 1330 O O . ASP A 1 168 ? -4.631 14.907 3.140 1.00 92.00 168 ASP A O 1
ATOM 1334 N N . ILE A 1 169 ? -5.361 13.299 1.756 1.00 94.06 169 ILE A N 1
ATOM 1335 C CA . ILE A 1 169 ? -4.028 12.962 1.242 1.00 94.06 169 ILE A CA 1
ATOM 1336 C C . ILE A 1 169 ? -3.490 14.140 0.427 1.00 94.06 169 ILE A C 1
ATOM 1338 O O . ILE A 1 169 ? -4.149 14.621 -0.499 1.00 94.06 169 ILE A O 1
ATOM 1342 N N . LEU A 1 170 ? -2.264 14.554 0.735 1.00 94.12 170 LEU A N 1
ATOM 1343 C CA . LEU A 1 170 ? -1.518 15.515 -0.067 1.00 94.12 170 LEU A CA 1
ATOM 1344 C C . LEU A 1 170 ? -0.807 14.780 -1.203 1.00 94.12 170 LEU A C 1
ATOM 1346 O O . LEU A 1 170 ? -0.126 13.789 -0.969 1.00 94.12 170 LEU A O 1
ATOM 1350 N N . TRP A 1 171 ? -0.961 15.262 -2.433 1.00 95.38 171 TRP A N 1
ATOM 1351 C CA . TRP A 1 171 ? -0.338 14.653 -3.608 1.00 95.38 171 TRP A CA 1
ATOM 1352 C C . TRP A 1 171 ? 0.833 15.500 -4.104 1.00 95.38 171 TRP A C 1
ATOM 1354 O O . TRP A 1 171 ? 0.702 16.725 -4.143 1.00 95.38 171 TRP A O 1
ATOM 1364 N N . PRO A 1 172 ? 1.944 14.878 -4.537 1.00 93.50 172 PRO A N 1
ATOM 1365 C CA . PRO A 1 172 ? 2.966 15.579 -5.304 1.00 93.50 172 PRO A CA 1
ATOM 1366 C C . PRO A 1 172 ? 2.382 16.190 -6.587 1.00 93.50 172 PRO A C 1
ATOM 1368 O O . PRO A 1 172 ? 1.510 15.599 -7.232 1.00 93.50 172 PRO A O 1
ATOM 1371 N N . GLU A 1 173 ? 2.882 17.363 -6.972 1.00 91.69 173 GLU A N 1
ATOM 1372 C CA . GLU A 1 173 ? 2.445 18.110 -8.157 1.00 91.69 173 GLU A CA 1
ATOM 1373 C C . GLU A 1 173 ? 3.599 18.298 -9.157 1.00 91.69 173 GLU A C 1
ATOM 1375 O O . GLU A 1 173 ? 4.773 18.137 -8.827 1.00 91.69 173 GLU A O 1
ATOM 1380 N N . GLY A 1 174 ? 3.271 18.684 -10.393 1.00 92.25 174 GLY A N 1
ATOM 1381 C CA . GLY A 1 174 ? 4.272 18.975 -11.422 1.00 92.25 174 GLY A CA 1
ATOM 1382 C C . GLY A 1 174 ? 5.026 17.726 -11.880 1.00 92.25 174 GLY A C 1
ATOM 1383 O O . GLY A 1 174 ? 4.406 16.711 -12.187 1.00 92.25 174 GLY A O 1
ATOM 1384 N N . ASP A 1 175 ? 6.353 17.815 -11.940 1.00 85.00 175 ASP A N 1
ATOM 1385 C CA . ASP A 1 175 ? 7.217 16.747 -12.462 1.00 85.00 175 ASP A CA 1
ATOM 1386 C C . ASP A 1 175 ? 7.296 15.521 -11.530 1.00 85.00 175 ASP A C 1
ATOM 1388 O O . ASP A 1 175 ? 7.674 14.437 -11.968 1.00 85.00 175 ASP A O 1
ATOM 1392 N N . GLU A 1 176 ? 6.895 15.667 -10.264 1.00 87.00 176 GLU A N 1
ATOM 1393 C CA . GLU A 1 176 ? 6.820 14.579 -9.276 1.00 87.00 176 GLU A CA 1
ATOM 1394 C C . GLU A 1 176 ? 5.415 13.951 -9.195 1.00 87.00 176 GLU A C 1
ATOM 1396 O O . GLU A 1 176 ? 5.170 13.057 -8.385 1.00 87.00 176 GLU A O 1
ATOM 1401 N N . ALA A 1 177 ? 4.466 14.416 -10.018 1.00 92.62 177 ALA A N 1
ATOM 1402 C CA . ALA A 1 177 ? 3.082 13.967 -9.959 1.00 92.62 177 ALA A CA 1
ATOM 1403 C C . ALA A 1 177 ? 2.947 12.463 -10.237 1.00 92.62 177 ALA A C 1
ATOM 1405 O O . ALA A 1 177 ? 3.418 11.934 -11.247 1.00 92.62 177 ALA A O 1
ATOM 1406 N N . LEU A 1 178 ? 2.216 11.777 -9.358 1.00 94.38 178 LEU A N 1
ATOM 1407 C CA . LEU A 1 178 ? 1.973 10.346 -9.505 1.00 94.38 178 LEU A CA 1
ATOM 1408 C C . LEU A 1 178 ? 0.988 10.053 -10.647 1.00 94.38 178 LEU A C 1
ATOM 1410 O O . LEU A 1 178 ? 0.050 10.833 -10.858 1.00 94.38 178 LEU A O 1
ATOM 1414 N N . PRO A 1 179 ? 1.101 8.886 -11.310 1.00 95.31 179 PRO A N 1
ATOM 1415 C CA . PRO A 1 179 ? 0.103 8.419 -12.264 1.00 95.31 179 PRO A CA 1
ATOM 1416 C C . PRO A 1 179 ? -1.316 8.447 -11.683 1.00 95.31 179 PRO A C 1
ATOM 1418 O O . PRO A 1 179 ? -1.545 8.074 -10.530 1.00 95.31 179 PRO A O 1
ATOM 1421 N N . THR A 1 180 ? -2.296 8.870 -12.484 1.00 96.50 180 THR A N 1
ATOM 1422 C CA . THR A 1 180 ? -3.687 9.027 -12.023 1.00 96.50 180 THR A CA 1
ATOM 1423 C C . THR A 1 180 ? -4.279 7.724 -11.487 1.00 96.50 180 THR A C 1
ATOM 1425 O O . THR A 1 180 ? -5.018 7.727 -10.508 1.00 96.50 180 THR A O 1
ATOM 1428 N N . ASP A 1 181 ? -3.961 6.594 -12.109 1.00 97.00 181 ASP A N 1
ATOM 1429 C CA . ASP A 1 181 ? -4.390 5.276 -11.653 1.00 97.00 181 ASP A CA 1
ATOM 1430 C C . ASP A 1 181 ? -3.748 4.868 -10.317 1.00 97.00 181 ASP A C 1
ATOM 1432 O O . ASP A 1 181 ? -4.409 4.210 -9.516 1.00 97.00 181 ASP A O 1
ATOM 1436 N N . ALA A 1 182 ? -2.515 5.291 -10.034 1.00 97.56 182 ALA A N 1
ATOM 1437 C CA . ALA A 1 182 ? -1.887 5.102 -8.729 1.00 97.56 182 ALA A CA 1
ATOM 1438 C C . ALA A 1 182 ? -2.605 5.915 -7.641 1.00 97.56 182 ALA A C 1
ATOM 1440 O O . ALA A 1 182 ? -2.978 5.359 -6.607 1.00 97.56 182 ALA A O 1
ATOM 1441 N N . GLN A 1 183 ? -2.880 7.199 -7.902 1.00 98.00 183 GLN A N 1
ATOM 1442 C CA . GLN A 1 183 ? -3.620 8.059 -6.967 1.00 98.00 183 GLN A CA 1
ATOM 1443 C C . GLN A 1 183 ? -5.016 7.493 -6.678 1.00 98.00 183 GLN A C 1
ATOM 1445 O O . GLN A 1 183 ? -5.403 7.354 -5.521 1.00 98.00 183 GLN A O 1
ATOM 1450 N N . LEU A 1 184 ? -5.747 7.072 -7.718 1.00 97.94 184 LEU A N 1
ATOM 1451 C CA . LEU A 1 184 ? -7.070 6.457 -7.573 1.00 97.94 184 LEU A CA 1
ATOM 1452 C C . LEU A 1 184 ? -7.033 5.162 -6.752 1.00 97.94 184 LEU A C 1
ATOM 1454 O O . LEU A 1 184 ? -7.924 4.941 -5.926 1.00 97.94 184 LEU A O 1
ATOM 1458 N N . LEU A 1 185 ? -6.009 4.323 -6.947 1.00 98.56 185 LEU A N 1
ATOM 1459 C CA . LEU A 1 185 ? -5.836 3.097 -6.168 1.00 98.56 185 LEU A CA 1
ATOM 1460 C C . LEU A 1 185 ? -5.629 3.426 -4.688 1.00 98.56 185 LEU A C 1
ATOM 1462 O O . LEU A 1 185 ? -6.348 2.904 -3.835 1.00 98.56 185 LEU A O 1
ATOM 1466 N N . ILE A 1 186 ? -4.683 4.318 -4.391 1.00 98.56 186 ILE A N 1
ATOM 1467 C CA . ILE A 1 186 ? -4.357 4.729 -3.023 1.00 98.56 186 ILE A CA 1
ATOM 1468 C C . ILE A 1 186 ? -5.577 5.378 -2.356 1.00 98.56 186 ILE A C 1
ATOM 1470 O O . ILE A 1 186 ? -5.947 4.965 -1.262 1.00 98.56 186 ILE A O 1
ATOM 1474 N N . SER A 1 187 ? -6.274 6.311 -3.014 1.00 98.06 187 SER A N 1
ATOM 1475 C CA . SER A 1 187 ? -7.498 6.929 -2.475 1.00 98.06 187 SER A CA 1
ATOM 1476 C C . SER A 1 187 ? -8.611 5.916 -2.192 1.00 98.06 187 SER A C 1
ATOM 1478 O O . SER A 1 187 ? -9.406 6.105 -1.271 1.00 98.06 187 SER A O 1
ATOM 1480 N N . SER A 1 188 ? -8.690 4.836 -2.972 1.00 98.12 188 SER A N 1
ATOM 1481 C CA . SER A 1 188 ? -9.682 3.775 -2.765 1.00 98.12 188 SER A CA 1
ATOM 1482 C C . SER A 1 188 ? -9.300 2.839 -1.607 1.00 98.12 188 SER A C 1
ATOM 1484 O O . SER A 1 188 ? -10.178 2.325 -0.910 1.00 98.12 188 SER A O 1
ATOM 1486 N N . LEU A 1 189 ? -8.000 2.634 -1.369 1.00 98.38 189 LEU A N 1
ATOM 1487 C CA . LEU A 1 189 ? -7.461 1.872 -0.234 1.00 98.38 189 LEU A CA 1
ATOM 1488 C C . LEU A 1 189 ? -7.472 2.676 1.075 1.00 98.38 189 LEU A C 1
ATOM 1490 O O . LEU A 1 189 ? -7.708 2.111 2.139 1.00 98.38 189 LEU A O 1
ATOM 1494 N N . LEU A 1 190 ? -7.283 3.994 1.008 1.00 97.81 190 LEU A N 1
ATOM 1495 C CA . LEU A 1 190 ? -7.277 4.911 2.154 1.00 97.81 190 LEU A CA 1
ATOM 1496 C C . LEU A 1 190 ? -8.658 5.527 2.430 1.00 97.81 190 LEU A C 1
ATOM 1498 O O . LEU A 1 190 ? -8.784 6.628 2.958 1.00 97.81 190 LEU A O 1
ATOM 1502 N N . GLN A 1 191 ? -9.730 4.795 2.116 1.00 96.62 191 GLN A N 1
ATOM 1503 C CA . GLN A 1 191 ? -11.074 5.150 2.573 1.00 96.62 191 GLN A CA 1
ATOM 1504 C C . GLN A 1 191 ? -11.189 4.947 4.088 1.00 96.62 191 GLN A C 1
ATOM 1506 O O . GLN A 1 191 ? -10.973 3.842 4.600 1.00 96.62 191 GLN A O 1
ATOM 1511 N N . THR A 1 192 ? -11.577 5.998 4.811 1.00 94.00 192 THR A N 1
ATOM 1512 C CA . THR A 1 192 ? -11.705 5.969 6.279 1.00 94.00 192 THR A CA 1
ATOM 1513 C C . THR A 1 192 ? -12.792 5.011 6.751 1.00 94.00 192 THR A C 1
ATOM 1515 O O . THR A 1 192 ? -12.622 4.338 7.764 1.00 94.00 192 THR A O 1
ATOM 1518 N N . ASN A 1 193 ? -13.885 4.878 5.993 1.00 92.50 193 ASN A N 1
ATOM 1519 C CA . ASN A 1 193 ? -14.912 3.878 6.259 1.00 92.50 193 ASN A CA 1
ATOM 1520 C C . ASN A 1 193 ? -14.479 2.498 5.709 1.00 92.50 193 ASN A C 1
ATOM 1522 O O . ASN A 1 193 ? -14.473 2.306 4.488 1.00 92.50 193 ASN A O 1
ATOM 1526 N N . PRO A 1 194 ? -14.202 1.502 6.575 1.00 92.81 194 PRO A N 1
ATOM 1527 C CA . PRO A 1 194 ? -13.701 0.195 6.146 1.00 92.81 194 PRO A CA 1
ATOM 1528 C C . PRO A 1 194 ? -14.699 -0.615 5.309 1.00 92.81 194 PRO A C 1
ATOM 1530 O O . PRO A 1 194 ? -14.295 -1.566 4.648 1.00 92.81 194 PRO A O 1
ATOM 1533 N N . LEU A 1 195 ? -15.991 -0.266 5.318 1.00 91.44 195 LEU A N 1
ATOM 1534 C CA . LEU A 1 195 ? -17.022 -0.973 4.549 1.00 91.44 195 LEU A CA 1
ATOM 1535 C C . LEU A 1 195 ? -17.029 -0.608 3.060 1.00 91.44 195 LEU A C 1
ATOM 1537 O O . LEU A 1 195 ? -17.527 -1.389 2.254 1.00 91.44 195 LEU A O 1
ATOM 1541 N N . VAL A 1 196 ? -16.519 0.573 2.703 1.00 95.38 196 VAL A N 1
ATOM 1542 C CA . VAL A 1 196 ? -16.435 1.056 1.308 1.00 95.38 196 VAL A CA 1
ATOM 1543 C C . VAL A 1 196 ? -14.997 1.079 0.787 1.00 95.38 196 VAL A C 1
ATOM 1545 O O . VAL A 1 196 ? -14.758 1.480 -0.348 1.00 95.38 196 VAL A O 1
ATOM 1548 N N . ARG A 1 197 ? -14.040 0.658 1.620 1.00 97.31 197 ARG A N 1
ATOM 1549 C CA . ARG A 1 197 ? -12.622 0.563 1.280 1.00 97.31 197 ARG A CA 1
ATOM 1550 C C . ARG A 1 197 ? -12.393 -0.534 0.248 1.00 97.31 197 ARG A C 1
ATOM 1552 O O . ARG A 1 197 ? -12.923 -1.637 0.384 1.00 97.31 197 ARG A O 1
ATOM 1559 N N . LEU A 1 198 ? -11.570 -0.249 -0.757 1.00 97.88 198 LEU A N 1
ATOM 1560 C CA . LEU A 1 198 ? -11.192 -1.236 -1.765 1.00 97.88 198 LEU A CA 1
ATOM 1561 C C . LEU A 1 198 ? -10.548 -2.458 -1.097 1.00 97.88 198 LEU A C 1
ATOM 1563 O O . LEU A 1 198 ? -9.659 -2.318 -0.259 1.00 97.88 198 LEU A O 1
ATOM 1567 N N . GLY A 1 199 ? -11.005 -3.656 -1.461 1.00 95.88 199 GLY A N 1
ATOM 1568 C CA . GLY A 1 199 ? -10.552 -4.902 -0.850 1.00 95.88 199 GLY A CA 1
ATOM 1569 C C . GLY A 1 199 ? -11.427 -5.370 0.316 1.00 95.88 199 GLY A C 1
ATOM 1570 O O . GLY A 1 199 ? -11.243 -6.498 0.787 1.00 95.88 199 GLY A O 1
ATOM 1571 N N . ALA A 1 200 ? -12.419 -4.582 0.754 1.00 91.69 200 ALA A N 1
ATOM 1572 C CA . ALA A 1 200 ? -13.414 -5.021 1.735 1.00 91.69 200 ALA A CA 1
ATOM 1573 C C . ALA A 1 200 ? -14.215 -6.238 1.237 1.00 91.69 200 ALA A C 1
ATOM 1575 O O . ALA A 1 200 ? -14.505 -7.142 2.027 1.00 91.69 200 ALA A O 1
ATOM 1576 N N . GLY A 1 201 ? -14.505 -6.310 -0.070 1.00 89.31 201 GLY A N 1
ATOM 1577 C CA . GLY A 1 201 ? -15.104 -7.482 -0.718 1.00 89.31 201 GLY A CA 1
ATOM 1578 C C . GLY A 1 201 ? -14.107 -8.600 -1.053 1.00 89.31 201 GLY A C 1
ATOM 1579 O O . GLY A 1 201 ? -14.510 -9.690 -1.461 1.00 89.31 201 GLY A O 1
ATOM 1580 N N . GLY A 1 202 ? -12.809 -8.362 -0.848 1.00 92.25 202 GLY A N 1
ATOM 1581 C CA . GLY A 1 202 ? -11.716 -9.298 -1.096 1.00 92.25 202 GLY A CA 1
ATOM 1582 C C . GLY A 1 202 ? -10.696 -8.780 -2.111 1.00 92.25 202 GLY A C 1
ATOM 1583 O O . GLY A 1 202 ? -10.923 -7.807 -2.825 1.00 92.25 202 GLY A O 1
ATOM 1584 N N . ALA A 1 203 ? -9.562 -9.479 -2.209 1.00 95.50 203 ALA A N 1
ATOM 1585 C CA . ALA A 1 203 ? -8.430 -9.070 -3.045 1.00 95.50 203 ALA A CA 1
ATOM 1586 C C . ALA A 1 203 ? -8.768 -8.921 -4.542 1.00 95.50 203 ALA A C 1
ATOM 1588 O O . ALA A 1 203 ? -8.067 -8.209 -5.256 1.00 95.50 203 ALA A O 1
ATOM 1589 N N . PHE A 1 204 ? -9.839 -9.560 -5.031 1.00 96.19 204 PHE A N 1
ATOM 1590 C CA . PHE A 1 204 ? -10.249 -9.448 -6.433 1.00 96.19 204 PHE A CA 1
ATOM 1591 C C . PHE A 1 204 ? -10.555 -7.995 -6.841 1.00 96.19 204 PHE A C 1
ATOM 1593 O O . PHE A 1 204 ? -10.252 -7.623 -7.971 1.00 96.19 204 PHE A O 1
ATOM 1600 N N . GLU A 1 205 ? -11.107 -7.181 -5.931 1.00 97.19 205 GLU A N 1
ATOM 1601 C CA . GLU A 1 205 ? -11.421 -5.768 -6.190 1.00 97.19 205 GLU A CA 1
ATOM 1602 C C . GLU A 1 205 ? -10.141 -4.976 -6.466 1.00 97.19 205 GLU A C 1
ATOM 1604 O O . GLU A 1 205 ? -10.065 -4.212 -7.426 1.00 97.19 205 GLU A O 1
ATOM 1609 N N . VAL A 1 206 ? -9.104 -5.228 -5.661 1.00 97.81 206 VAL A N 1
ATOM 1610 C CA . VAL A 1 206 ? -7.781 -4.609 -5.808 1.00 97.81 206 VAL A CA 1
ATOM 1611 C C . VAL A 1 206 ? -7.139 -5.036 -7.128 1.00 97.81 206 VAL A C 1
ATOM 1613 O O . VAL A 1 206 ? -6.654 -4.197 -7.880 1.00 97.81 206 VAL A O 1
ATOM 1616 N N . LYS A 1 207 ? -7.197 -6.332 -7.459 1.00 97.19 207 LYS A N 1
ATOM 1617 C CA . LYS A 1 207 ? -6.588 -6.899 -8.677 1.00 97.19 207 LYS A CA 1
ATOM 1618 C C . LYS A 1 207 ? -7.219 -6.392 -9.978 1.00 97.19 207 LYS A C 1
ATOM 1620 O O . LYS A 1 207 ? -6.560 -6.408 -11.012 1.00 97.19 207 LYS A O 1
ATOM 1625 N N . GLN A 1 208 ? -8.482 -5.966 -9.936 1.00 96.75 208 GLN A N 1
ATOM 1626 C CA . GLN A 1 208 ? -9.207 -5.399 -11.081 1.00 96.75 208 GLN A CA 1
ATOM 1627 C C . GLN A 1 208 ? -8.972 -3.895 -11.273 1.00 96.75 208 GLN A C 1
ATOM 1629 O O . GLN A 1 208 ? -9.435 -3.330 -12.267 1.00 96.75 208 GLN A O 1
ATOM 1634 N N . HIS A 1 209 ? -8.275 -3.236 -10.343 1.00 98.06 209 HIS A N 1
ATOM 1635 C CA . HIS A 1 209 ? -8.002 -1.810 -10.443 1.00 98.06 209 HIS A CA 1
ATOM 1636 C C . HIS A 1 209 ? -7.154 -1.486 -11.683 1.00 98.06 209 HIS A C 1
ATOM 1638 O O . HIS A 1 209 ? -6.265 -2.250 -12.063 1.00 98.06 209 HIS A O 1
ATOM 1644 N N . SER A 1 210 ? -7.388 -0.324 -12.305 1.00 97.25 210 SER A N 1
ATOM 1645 C CA . SER A 1 210 ? -6.721 0.067 -13.558 1.00 97.25 210 SER A CA 1
ATOM 1646 C C . SER A 1 210 ? -5.200 0.143 -13.455 1.00 97.25 210 SER A C 1
ATOM 1648 O O . SER A 1 210 ? -4.531 -0.049 -14.462 1.00 97.25 210 SER A O 1
ATOM 1650 N N . PHE A 1 211 ? -4.678 0.354 -12.247 1.00 97.56 211 PHE A N 1
ATOM 1651 C CA . PHE A 1 211 ? -3.244 0.352 -11.948 1.00 97.56 211 PHE A CA 1
ATOM 1652 C C . PHE A 1 211 ? -2.552 -0.986 -12.276 1.00 97.56 211 PHE A C 1
ATOM 1654 O O . PHE A 1 211 ? -1.347 -1.011 -12.512 1.00 97.56 211 PHE A O 1
ATOM 1661 N N . PHE A 1 212 ? -3.308 -2.090 -12.337 1.00 96.88 212 PHE A N 1
ATOM 1662 C CA . PHE A 1 212 ? -2.815 -3.429 -12.687 1.00 96.88 212 PHE A CA 1
ATOM 1663 C C . PHE A 1 212 ? -3.332 -3.930 -14.039 1.00 96.88 212 PHE A C 1
ATOM 1665 O O . PHE A 1 212 ? -3.309 -5.134 -14.288 1.00 96.88 212 PHE A O 1
ATOM 1672 N N . ARG A 1 213 ? -3.847 -3.043 -14.903 1.00 91.69 213 ARG A N 1
ATOM 1673 C CA . ARG A 1 213 ? -4.519 -3.429 -16.158 1.00 91.69 213 ARG A CA 1
ATOM 1674 C C . ARG A 1 213 ? -3.682 -4.369 -17.027 1.00 91.69 213 ARG A C 1
ATOM 1676 O O . ARG A 1 213 ? -4.240 -5.303 -17.597 1.00 91.69 213 ARG A O 1
ATOM 1683 N N . ASP A 1 214 ? -2.379 -4.125 -17.095 1.00 87.81 214 ASP A N 1
ATOM 1684 C CA . ASP A 1 214 ? -1.454 -4.851 -17.968 1.00 87.81 214 ASP A CA 1
ATOM 1685 C C . ASP A 1 214 ? -0.680 -5.962 -17.230 1.00 87.81 214 ASP A C 1
ATOM 1687 O O . ASP A 1 214 ? 0.199 -6.600 -17.803 1.00 87.81 214 ASP A O 1
ATOM 1691 N N . LEU A 1 215 ? -1.017 -6.228 -15.962 1.00 91.44 215 LEU A N 1
ATOM 1692 C CA . LEU A 1 215 ? -0.311 -7.195 -15.127 1.00 91.44 215 LEU A CA 1
ATOM 1693 C C . LEU A 1 215 ? -0.849 -8.625 -15.302 1.00 91.44 215 LEU A C 1
ATOM 1695 O O . LEU A 1 215 ? -2.026 -8.904 -15.051 1.00 91.44 215 LEU A O 1
ATOM 1699 N N . ASP A 1 216 ? 0.035 -9.577 -15.616 1.00 90.62 216 ASP A N 1
ATOM 1700 C CA . ASP A 1 216 ? -0.290 -11.008 -15.573 1.00 90.62 216 ASP A CA 1
ATOM 1701 C C . ASP A 1 216 ? -0.180 -11.574 -14.148 1.00 90.62 216 ASP A C 1
ATOM 1703 O O . ASP A 1 216 ? 0.845 -12.111 -13.721 1.00 90.62 216 ASP A O 1
ATOM 1707 N N . TRP A 1 217 ? -1.299 -11.544 -13.425 1.00 91.44 217 TRP A N 1
ATOM 1708 C CA . TRP A 1 217 ? -1.419 -12.132 -12.088 1.00 91.44 217 TRP A CA 1
ATOM 1709 C C . TRP A 1 217 ? -1.091 -13.634 -12.016 1.00 91.44 217 TRP A C 1
ATOM 1711 O O . TRP A 1 217 ? -0.748 -14.129 -10.942 1.00 91.44 217 TRP A O 1
ATOM 1721 N N . THR A 1 218 ? -1.231 -14.387 -13.114 1.00 85.50 218 THR A N 1
ATOM 1722 C CA . THR A 1 218 ? -0.986 -15.841 -13.124 1.00 85.50 218 THR A CA 1
ATOM 1723 C C . THR A 1 218 ? 0.488 -16.186 -13.322 1.00 85.50 218 THR A C 1
ATOM 1725 O O . THR A 1 218 ? 0.969 -17.193 -12.787 1.00 85.50 218 THR A O 1
ATOM 1728 N N . GLY A 1 219 ? 1.199 -15.343 -14.070 1.00 82.00 219 GLY A N 1
ATOM 1729 C CA . GLY A 1 219 ? 2.633 -15.417 -14.316 1.00 82.00 219 GLY A CA 1
ATOM 1730 C C . GLY A 1 219 ? 3.487 -14.739 -13.246 1.00 82.00 219 GLY A C 1
ATOM 1731 O O . GLY A 1 219 ? 4.645 -15.127 -13.107 1.00 82.00 219 GLY A O 1
ATOM 1732 N N . LEU A 1 220 ? 2.919 -13.820 -12.453 1.00 83.06 220 LEU A N 1
ATOM 1733 C CA . LEU A 1 220 ? 3.642 -12.945 -11.516 1.00 83.06 220 LEU A CA 1
ATOM 1734 C C . LEU A 1 220 ? 4.683 -13.672 -10.645 1.00 83.06 220 LEU A C 1
ATOM 1736 O O . LEU A 1 220 ? 5.838 -13.275 -10.594 1.00 83.06 220 LEU A O 1
ATOM 1740 N N . LEU A 1 221 ? 4.300 -14.789 -10.016 1.00 75.31 221 LEU A N 1
ATOM 1741 C CA . LEU A 1 221 ? 5.191 -15.573 -9.139 1.00 75.31 221 LEU A CA 1
ATOM 1742 C C . LEU A 1 221 ? 5.997 -16.665 -9.866 1.00 75.31 221 LEU A C 1
ATOM 1744 O O . LEU A 1 221 ? 6.784 -17.378 -9.244 1.00 75.31 221 LEU A O 1
ATOM 1748 N N . ARG A 1 222 ? 5.734 -16.887 -11.160 1.00 65.56 222 ARG A N 1
ATOM 1749 C CA . ARG A 1 222 ? 6.389 -17.919 -11.988 1.00 65.56 222 ARG A CA 1
ATOM 1750 C C . ARG A 1 222 ? 7.540 -17.359 -12.812 1.00 65.56 222 ARG A C 1
ATOM 1752 O O . ARG A 1 222 ? 8.382 -18.130 -13.272 1.00 65.56 222 ARG A O 1
ATOM 1759 N N . GLN A 1 223 ? 7.557 -16.053 -13.020 1.00 53.25 223 GLN A N 1
ATOM 1760 C CA . GLN A 1 223 ? 8.661 -15.350 -13.643 1.00 53.25 223 GLN A CA 1
ATOM 1761 C C . GLN A 1 223 ? 9.737 -15.080 -12.586 1.00 53.25 223 GLN A C 1
ATOM 1763 O O . GLN A 1 223 ? 9.425 -14.822 -11.431 1.00 53.25 223 GLN A O 1
ATOM 1768 N N . LYS A 1 224 ? 11.016 -15.147 -12.968 1.00 48.78 224 LYS A N 1
ATOM 1769 C CA . LYS A 1 224 ? 12.065 -14.437 -12.220 1.00 48.78 224 LYS A CA 1
ATOM 1770 C C . LYS A 1 224 ? 11.700 -12.953 -12.324 1.00 48.78 224 LYS A C 1
ATOM 1772 O O . LYS A 1 224 ? 11.329 -12.570 -13.431 1.00 48.78 224 LYS A O 1
ATOM 1777 N N . ALA A 1 225 ? 11.756 -12.180 -11.234 1.00 45.03 225 ALA A N 1
ATOM 1778 C CA . ALA A 1 225 ? 11.390 -10.760 -11.252 1.00 45.03 225 ALA A CA 1
ATOM 1779 C C . ALA A 1 225 ? 11.902 -10.094 -12.543 1.00 45.03 225 ALA A C 1
ATOM 1781 O O . ALA A 1 225 ? 13.097 -10.172 -12.839 1.00 45.03 225 ALA A O 1
ATOM 1782 N N . GLU A 1 226 ? 10.989 -9.527 -13.341 1.00 38.66 226 GLU A N 1
ATOM 1783 C CA . GLU A 1 226 ? 11.312 -8.950 -14.657 1.00 38.66 226 GLU A CA 1
ATOM 1784 C C . GLU A 1 226 ? 12.342 -7.817 -14.536 1.00 38.66 226 GLU A C 1
ATOM 1786 O O . GLU A 1 226 ? 13.094 -7.541 -15.469 1.00 38.66 226 GLU A O 1
ATOM 1791 N N . PHE A 1 227 ? 12.460 -7.233 -13.341 1.00 41.53 227 PHE A N 1
ATOM 1792 C CA . PHE A 1 227 ? 13.517 -6.301 -13.005 1.00 41.53 227 PHE A CA 1
ATOM 1793 C C . PHE A 1 227 ? 14.786 -7.017 -12.514 1.00 41.53 227 PHE A C 1
ATOM 1795 O O . PHE A 1 227 ? 14.999 -7.254 -11.323 1.00 41.53 227 PHE A O 1
ATOM 1802 N N . ILE A 1 228 ? 15.672 -7.304 -13.463 1.00 44.72 228 ILE A N 1
ATOM 1803 C CA . ILE A 1 228 ? 17.119 -7.312 -13.239 1.00 44.72 228 ILE A CA 1
ATOM 1804 C C . ILE A 1 228 ? 17.636 -6.154 -14.097 1.00 44.72 228 ILE A C 1
ATOM 1806 O O . ILE A 1 228 ? 17.514 -6.254 -15.317 1.00 44.72 228 ILE A O 1
ATOM 1810 N N . PRO A 1 229 ? 18.163 -5.055 -13.529 1.00 42.59 229 PRO A N 1
ATOM 1811 C CA . PRO A 1 229 ? 18.641 -3.946 -14.345 1.00 42.59 229 PRO A CA 1
ATOM 1812 C C . PRO A 1 229 ? 19.752 -4.447 -15.277 1.00 42.59 229 PRO A C 1
ATOM 1814 O O . PRO A 1 229 ? 20.795 -4.924 -14.826 1.00 42.59 229 PRO A O 1
ATOM 1817 N N . HIS A 1 230 ? 19.498 -4.384 -16.583 1.00 38.47 230 HIS A N 1
ATOM 1818 C CA . HIS A 1 230 ? 20.490 -4.630 -17.622 1.00 38.47 230 HIS A CA 1
ATOM 1819 C C . HIS A 1 230 ? 21.032 -3.275 -18.077 1.00 38.47 230 HIS A C 1
ATOM 1821 O O . HIS A 1 230 ? 20.346 -2.546 -18.783 1.00 38.47 230 HIS A O 1
ATOM 1827 N N . LEU A 1 231 ? 22.244 -2.954 -17.628 1.00 42.16 231 LEU A N 1
ATOM 1828 C CA . LEU A 1 231 ? 22.992 -1.750 -17.995 1.00 42.16 231 LEU A CA 1
ATOM 1829 C C . LEU A 1 231 ? 23.976 -2.112 -19.120 1.00 42.16 231 LEU A C 1
ATOM 1831 O O . LEU A 1 231 ? 24.683 -3.119 -18.996 1.00 42.16 231 LEU A O 1
ATOM 1835 N N . GLU A 1 232 ? 24.036 -1.334 -20.207 1.00 39.16 232 GLU A N 1
ATOM 1836 C CA . GLU A 1 232 ? 25.027 -1.548 -21.278 1.00 39.16 232 GLU A CA 1
ATOM 1837 C C . GLU A 1 232 ? 26.430 -1.061 -20.865 1.00 39.16 232 GLU A C 1
ATOM 1839 O O . GLU A 1 232 ? 27.435 -1.568 -21.373 1.00 39.16 232 GLU A O 1
ATOM 1844 N N . SER A 1 233 ? 26.520 -0.131 -19.902 1.00 40.41 233 SER A N 1
ATOM 1845 C CA . SER A 1 233 ? 27.775 0.280 -19.253 1.00 40.41 233 SER A CA 1
ATOM 1846 C C . SER A 1 233 ? 27.553 0.900 -17.859 1.00 40.41 233 SER A C 1
ATOM 1848 O O . SER A 1 233 ? 26.420 1.184 -17.484 1.00 40.41 233 SER A O 1
ATOM 1850 N N . GLU A 1 234 ? 28.625 1.094 -17.080 1.00 39.22 234 GLU A N 1
ATOM 1851 C CA . GLU A 1 234 ? 28.577 1.579 -15.681 1.00 39.22 234 GLU A CA 1
ATOM 1852 C C . GLU A 1 234 ? 28.025 3.013 -15.524 1.00 39.22 234 GLU A C 1
ATOM 1854 O O . GLU A 1 234 ? 27.573 3.359 -14.437 1.00 39.22 234 GLU A O 1
ATOM 1859 N N . ASP A 1 235 ? 27.980 3.796 -16.608 1.00 41.09 235 ASP A N 1
ATOM 1860 C CA . ASP A 1 235 ? 27.432 5.163 -16.662 1.00 41.09 235 ASP A CA 1
ATOM 1861 C C . ASP A 1 235 ? 26.092 5.235 -17.426 1.00 41.09 235 ASP A C 1
ATOM 1863 O O . ASP A 1 235 ? 25.658 6.303 -17.858 1.00 41.09 235 ASP A O 1
ATOM 1867 N N . ASP A 1 236 ? 25.449 4.090 -17.670 1.00 40.69 236 ASP A N 1
ATOM 1868 C CA . ASP A 1 236 ? 24.233 4.013 -18.474 1.00 40.69 236 ASP A CA 1
ATOM 1869 C C . ASP A 1 236 ? 23.013 4.554 -17.708 1.00 40.69 236 ASP A C 1
ATOM 1871 O O . ASP A 1 236 ? 22.329 3.848 -16.965 1.00 40.69 236 ASP A O 1
ATOM 1875 N N . THR A 1 237 ? 22.740 5.843 -17.902 1.00 41.69 237 THR A N 1
ATOM 1876 C CA . THR A 1 237 ? 21.559 6.547 -17.390 1.00 41.69 237 THR A CA 1
ATOM 1877 C C . THR A 1 237 ? 20.369 6.475 -18.350 1.00 41.69 237 THR A C 1
ATOM 1879 O O . THR A 1 237 ? 19.441 7.265 -18.210 1.00 41.69 237 THR A O 1
ATOM 1882 N N . SER A 1 238 ? 20.340 5.550 -19.319 1.00 43.91 238 SER A N 1
ATOM 1883 C CA . SER A 1 238 ? 19.256 5.453 -20.318 1.00 43.91 238 SER A CA 1
ATOM 1884 C C . SER A 1 238 ? 17.861 5.197 -19.730 1.00 43.91 238 SER A C 1
ATOM 1886 O O . SER A 1 238 ? 16.864 5.529 -20.363 1.00 43.91 238 SER A O 1
ATOM 1888 N N . TYR A 1 239 ? 17.770 4.678 -18.500 1.00 43.16 239 TYR A N 1
ATOM 1889 C CA . TYR A 1 239 ? 16.509 4.579 -17.747 1.00 43.16 239 TYR A CA 1
ATOM 1890 C C . TYR A 1 239 ? 16.095 5.879 -17.039 1.00 43.16 239 TYR A C 1
ATOM 1892 O O . TYR A 1 239 ? 14.968 5.986 -16.560 1.00 43.16 239 TYR A O 1
ATOM 1900 N N . PHE A 1 240 ? 16.999 6.852 -16.963 1.00 42.72 240 PHE A N 1
ATOM 1901 C CA . PHE A 1 240 ? 16.850 8.102 -16.218 1.00 42.72 240 PHE A CA 1
ATOM 1902 C C . PHE A 1 240 ? 16.934 9.346 -17.105 1.00 42.72 240 PHE A C 1
ATOM 1904 O O . PHE A 1 240 ? 16.723 10.449 -16.608 1.00 42.72 240 PHE A O 1
ATOM 1911 N N . ASP A 1 241 ? 17.195 9.190 -18.405 1.00 38.34 241 ASP A N 1
ATOM 1912 C CA . ASP A 1 241 ? 17.295 10.307 -19.333 1.00 38.34 241 ASP A CA 1
ATOM 1913 C C . ASP A 1 241 ? 16.310 10.146 -20.500 1.00 38.34 241 ASP A C 1
ATOM 1915 O O . ASP A 1 241 ? 16.599 9.550 -21.531 1.00 38.34 241 ASP A O 1
ATOM 1919 N N . SER A 1 242 ? 15.121 10.707 -20.276 1.00 35.72 242 SER A N 1
ATOM 1920 C CA . SER A 1 242 ? 14.181 11.244 -21.263 1.00 35.72 242 SER A CA 1
ATOM 1921 C C . SER A 1 242 ? 13.755 10.380 -22.467 1.00 35.72 242 SER A C 1
ATOM 1923 O O . SER A 1 242 ? 14.478 10.131 -23.428 1.00 35.72 242 SER A O 1
ATOM 1925 N N . GLU A 1 243 ? 12.449 10.133 -22.528 1.00 38.59 243 GLU A N 1
ATOM 1926 C CA . GLU A 1 243 ? 11.685 9.684 -23.700 1.00 38.59 243 GLU A CA 1
ATOM 1927 C C . GLU A 1 243 ? 11.683 10.703 -24.885 1.00 38.59 243 GLU A C 1
ATOM 1929 O O . GLU A 1 243 ? 10.711 10.802 -25.627 1.00 38.59 243 GLU A O 1
ATOM 1934 N N . TRP A 1 244 ? 12.747 11.494 -25.109 1.00 37.94 244 TRP A N 1
ATOM 1935 C CA . TRP A 1 244 ? 12.721 12.682 -25.988 1.00 37.94 244 TRP A CA 1
ATOM 1936 C C . TRP A 1 244 ? 13.668 12.687 -27.204 1.00 37.94 244 TRP A C 1
ATOM 1938 O O . TRP A 1 244 ? 13.799 13.719 -27.863 1.00 37.94 244 TRP A O 1
ATOM 1948 N N . GLN A 1 245 ? 14.279 11.565 -27.603 1.00 33.91 245 GLN A N 1
ATOM 1949 C CA . GLN A 1 245 ? 15.078 11.504 -28.849 1.00 33.91 245 GLN A CA 1
ATOM 1950 C C . GLN A 1 245 ? 14.447 10.705 -30.000 1.00 33.91 245 GLN A C 1
ATOM 1952 O O . GLN A 1 245 ? 15.163 10.188 -30.858 1.00 33.91 245 GLN A O 1
ATOM 1957 N N . GLN A 1 246 ? 13.113 10.634 -30.089 1.00 35.69 246 GLN A N 1
ATOM 1958 C CA . GLN A 1 246 ? 12.462 9.977 -31.232 1.00 35.69 246 GLN A CA 1
ATOM 1959 C C . GLN A 1 246 ? 11.431 10.810 -32.005 1.00 35.69 246 GLN A C 1
ATOM 1961 O O . GLN A 1 246 ? 10.654 10.239 -32.763 1.00 35.69 246 GLN A O 1
ATOM 1966 N N . GLU A 1 247 ? 11.483 12.148 -31.934 1.00 36.56 247 GLU A N 1
ATOM 1967 C CA . GLU A 1 247 ? 10.635 12.983 -32.808 1.00 36.56 247 GLU A CA 1
ATOM 1968 C C . GLU A 1 247 ? 11.306 14.125 -33.586 1.00 36.56 247 GLU A C 1
ATOM 1970 O O . GLU A 1 247 ? 10.614 14.901 -34.239 1.00 36.56 247 GLU A O 1
ATOM 1975 N N . MET A 1 248 ? 12.638 14.215 -33.651 1.00 28.72 248 MET A N 1
ATOM 1976 C CA . MET A 1 248 ? 13.283 15.179 -34.558 1.00 28.72 248 MET A CA 1
ATOM 1977 C C . MET A 1 248 ? 14.405 14.527 -35.368 1.00 28.72 248 MET A C 1
ATOM 1979 O O . MET A 1 248 ? 15.433 14.116 -34.840 1.00 28.72 248 MET A O 1
ATOM 1983 N N . GLY A 1 249 ? 14.166 14.413 -36.679 1.00 34.81 249 GLY A N 1
ATOM 1984 C CA . GLY A 1 249 ? 15.070 13.813 -37.660 1.00 34.81 249 GLY A CA 1
ATOM 1985 C C . GLY A 1 249 ? 16.418 14.538 -37.832 1.00 34.81 249 GLY A C 1
ATOM 1986 O O . GLY A 1 249 ? 16.671 15.584 -37.232 1.00 34.81 249 GLY A O 1
ATOM 1987 N N . PRO A 1 250 ? 17.313 14.002 -38.682 1.00 39.69 250 PRO A N 1
ATOM 1988 C CA . PRO A 1 250 ? 18.698 14.438 -38.745 1.00 39.69 250 PRO A CA 1
ATOM 1989 C C . PRO A 1 250 ? 18.811 15.757 -39.509 1.00 39.69 250 PRO A C 1
ATOM 1991 O O . PRO A 1 250 ? 18.802 15.802 -40.739 1.00 39.69 250 PRO A O 1
ATOM 1994 N N . GLY A 1 251 ? 18.975 16.850 -38.779 1.00 37.38 251 GLY A N 1
ATOM 1995 C CA . GLY A 1 251 ? 19.339 18.121 -39.377 1.00 37.38 251 GLY A CA 1
ATOM 1996 C C . GLY A 1 251 ? 19.352 19.217 -38.342 1.00 37.38 251 GLY A C 1
ATOM 1997 O O . GLY A 1 251 ? 18.295 19.688 -37.975 1.00 37.38 251 GLY A O 1
ATOM 1998 N N . TRP A 1 252 ? 20.538 19.597 -37.870 1.00 26.41 252 TRP A N 1
ATOM 1999 C CA . TRP A 1 252 ? 21.112 20.933 -38.058 1.00 26.41 252 TRP A CA 1
ATOM 2000 C C . TRP A 1 252 ? 22.549 20.927 -37.517 1.00 26.41 252 TRP A C 1
ATOM 2002 O O . TRP A 1 252 ? 22.810 20.608 -36.362 1.00 26.41 252 TRP A O 1
ATOM 2012 N N . ARG A 1 253 ? 23.508 21.254 -38.393 1.00 34.34 253 ARG A N 1
ATOM 2013 C CA . ARG A 1 253 ? 24.911 21.484 -38.026 1.00 34.34 253 ARG A CA 1
ATOM 2014 C C . ARG A 1 253 ? 25.013 22.738 -37.160 1.00 34.34 253 ARG A C 1
ATOM 2016 O O . ARG A 1 253 ? 24.556 23.800 -37.579 1.00 34.34 253 ARG A O 1
ATOM 2023 N N . MET A 1 254 ? 25.725 22.643 -36.042 1.00 28.88 254 MET A N 1
ATOM 2024 C CA . MET A 1 254 ? 26.227 23.810 -35.316 1.00 28.88 254 MET A CA 1
ATOM 2025 C C . MET A 1 254 ? 27.319 24.492 -36.156 1.00 28.88 254 MET A C 1
ATOM 2027 O O . MET A 1 254 ? 28.407 23.950 -36.346 1.00 28.88 254 MET A O 1
ATOM 2031 N N . GLY A 1 255 ? 27.015 25.670 -36.703 1.00 33.81 255 GLY A N 1
ATOM 2032 C CA . GLY A 1 255 ? 28.023 26.614 -37.195 1.00 33.81 255 GLY A CA 1
ATOM 2033 C C . GLY A 1 255 ? 28.552 27.472 -36.036 1.00 33.81 255 GLY A C 1
ATOM 2034 O O . GLY A 1 255 ? 27.788 27.769 -35.117 1.00 33.81 255 GLY A O 1
ATOM 2035 N N . PRO A 1 256 ? 29.828 27.895 -36.047 1.00 39.59 256 PRO A N 1
ATOM 2036 C CA . PRO A 1 256 ? 30.403 28.638 -34.934 1.00 39.59 256 PRO A CA 1
ATOM 2037 C C . PRO A 1 256 ? 29.910 30.088 -34.967 1.00 39.59 256 PRO A C 1
ATOM 2039 O O . PRO A 1 256 ? 30.001 30.754 -36.000 1.00 39.59 256 PRO A O 1
ATOM 2042 N N . LYS A 1 257 ? 29.421 30.606 -33.836 1.00 36.06 257 LYS A N 1
ATOM 2043 C CA . LYS A 1 257 ? 29.221 32.048 -33.655 1.00 36.06 257 LYS A CA 1
ATOM 2044 C C . LYS A 1 257 ? 30.054 32.567 -32.491 1.00 36.06 257 LYS A C 1
ATOM 2046 O O . LYS A 1 257 ? 29.741 32.398 -31.322 1.00 36.06 257 LYS A O 1
ATOM 2051 N N . THR A 1 258 ? 31.145 33.188 -32.917 1.00 41.88 258 THR A N 1
ATOM 2052 C CA . THR A 1 258 ? 31.886 34.292 -32.310 1.00 41.88 258 THR A CA 1
ATOM 2053 C C . THR A 1 258 ? 31.041 35.174 -31.385 1.00 41.88 258 THR A C 1
ATOM 2055 O O . THR A 1 258 ? 29.978 35.649 -31.792 1.00 41.88 258 THR A O 1
ATOM 2058 N N . GLY A 1 259 ? 31.548 35.446 -30.180 1.00 37.53 259 GLY A N 1
ATOM 2059 C CA . GLY A 1 259 ? 30.997 36.463 -29.282 1.00 37.53 259 GLY A CA 1
ATOM 2060 C C . GLY A 1 259 ? 31.336 37.894 -29.732 1.00 37.53 259 GLY A C 1
ATOM 2061 O O . GLY A 1 259 ? 32.292 38.078 -30.494 1.00 37.53 259 GLY A O 1
ATOM 2062 N N . PRO A 1 260 ? 30.593 38.917 -29.274 1.00 42.81 260 PRO A N 1
ATOM 2063 C CA . PRO A 1 260 ? 31.012 40.305 -29.384 1.00 42.81 260 PRO A CA 1
ATOM 2064 C C . PRO A 1 260 ? 31.613 40.840 -28.071 1.00 42.81 260 PRO A C 1
ATOM 2066 O O . PRO A 1 260 ? 30.949 40.817 -27.040 1.00 42.81 260 PRO A O 1
ATOM 2069 N N . GLN A 1 261 ? 32.855 41.320 -28.228 1.00 40.97 261 GLN A N 1
ATOM 2070 C CA . GLN A 1 261 ? 33.599 42.413 -27.564 1.00 40.97 261 GLN A CA 1
ATOM 2071 C C . GLN A 1 261 ? 33.556 42.570 -26.042 1.00 40.97 261 GLN A C 1
ATOM 2073 O O . GLN A 1 261 ? 32.519 43.007 -25.503 1.00 40.97 261 GLN A O 1
#

Sequence (261 aa):
MEEEVEQQLQWGSLVAWISRGGDCATLLKNIGALPVEMARMYFAETVLALEYLHNYGIVHRDLKPDNLLITSMGHIKLTDFGLSKMGLMSLTTNLYEGHIEKDAREFLDKQVCGTPEYIAPEVILRQGYGKPVDWWAMGIILYEFLVGCVPFFGDTPEELFGQVISDDILWPEGDEALPTDAQLLISSLLQTNPLVRLGAGGAFEVKQHSFFRDLDWTGLLRQKAEFIPHLESEDDTSYFDSEWQQEMGPGWRMGPKTGPQ

Solvent-accessible surface area (backbone atoms only — not comparable to full-atom values): 15687 Å² total; per-residue (Å²): 109,70,67,58,53,53,49,52,52,52,55,54,48,53,59,55,48,56,68,66,32,52,31,44,41,60,50,34,74,72,69,36,44,42,58,68,68,60,40,50,52,51,50,51,50,47,48,54,54,46,43,54,39,47,75,74,66,37,42,55,82,66,61,48,42,72,31,32,29,29,39,83,64,64,45,66,41,84,51,74,59,79,61,20,57,68,41,70,70,58,84,74,54,92,75,74,96,72,54,63,64,55,53,52,49,56,48,44,62,56,36,74,74,53,78,60,77,39,65,32,49,47,59,78,71,68,43,93,78,61,66,42,44,47,35,25,12,48,21,38,46,54,45,20,32,60,66,44,48,66,77,50,82,45,99,41,72,69,50,25,52,49,36,62,68,71,56,78,80,78,75,62,63,77,96,66,42,69,57,68,47,54,53,54,50,33,56,35,17,59,36,72,56,54,85,78,14,48,36,51,95,32,52,67,58,56,62,68,33,74,70,41,71,89,59,58,80,85,49,58,86,74,48,72,46,88,80,63,92,82,65,95,48,100,81,60,50,75,92,77,54,70,101,73,86,82,84,77,79,98,78,81,83,88,73,92,78,83,83,85,132

Foldseek 3Di:
DVVVVVVVVVVVVVVVVLQVFAFQLVVLVSPFAADLVLLLLQLLLVLVVLLVCVVVQFAQQDDDRNQWTQDSLRHTDGDDSVVRVVRVVVPDDPDDPPVLQVNLVVSCVVCLVPPVLLAALCSVVSHDDGNLSVLSSSLQRSCCNLGSHGQFDDPHPVRSSVCLQDNDGDADDDPSGDDPLSVVLSCLSSDNPSCSRQQNVHSVSSCPRPSCVPPDSPCSVVDRPPDDDDAPDPPRCVVPDDPPPPDDDDDDDDDDDDDDD